Protein AF-A0A915YM07-F1 (afdb_monomer)

Nearest PDB structures (foldseek):
  4rlc-assembly1_A  TM=1.552E-01  e=3.538E+00  Pseudomonas aeruginosa
  3sy9-assembly1_A  TM=1.030E-01  e=4.598E+00  Pseudomonas aeruginosa

Organism: NCBI:txid2864201

Structure (mmCIF, N/CA/C/O backbone):
data_AF-A0A915YM07-F1
#
_entry.id   AF-A0A915YM07-F1
#
loop_
_atom_site.group_PDB
_atom_site.id
_atom_site.type_symbol
_atom_site.label_atom_id
_atom_site.label_alt_id
_atom_site.label_comp_id
_atom_site.label_asym_id
_atom_site.label_entity_id
_atom_site.label_seq_id
_atom_site.pdbx_PDB_ins_code
_atom_site.Cartn_x
_atom_site.Cartn_y
_atom_site.Cartn_z
_atom_site.occupancy
_atom_site.B_iso_or_equiv
_atom_site.auth_seq_id
_atom_site.auth_comp_id
_atom_site.auth_asym_id
_atom_site.auth_atom_id
_atom_site.pdbx_PDB_model_num
ATOM 1 N N . MET A 1 1 ? -4.044 -68.336 -4.557 1.00 36.66 1 MET A N 1
ATOM 2 C CA . MET A 1 1 ? -2.927 -67.623 -5.211 1.00 36.66 1 MET A CA 1
ATOM 3 C C . MET A 1 1 ? -3.386 -66.196 -5.505 1.00 36.66 1 MET A C 1
ATOM 5 O O . MET A 1 1 ? -4.288 -66.058 -6.311 1.00 36.66 1 MET A O 1
ATOM 9 N N . ARG A 1 2 ? -2.786 -65.211 -4.802 1.00 35.31 2 ARG A N 1
ATOM 10 C CA . ARG A 1 2 ? -2.817 -63.729 -4.980 1.00 35.31 2 ARG A CA 1
ATOM 11 C C . ARG A 1 2 ? -4.204 -63.047 -4.878 1.00 35.31 2 ARG A C 1
ATOM 13 O O . ARG A 1 2 ? -5.017 -63.205 -5.771 1.00 35.31 2 ARG A O 1
ATOM 20 N N . ILE A 1 3 ? -4.598 -62.419 -3.753 1.00 37.31 3 ILE A N 1
ATOM 21 C CA . ILE A 1 3 ? -4.137 -61.125 -3.163 1.00 37.31 3 ILE A CA 1
ATOM 22 C C . ILE A 1 3 ? -4.146 -60.036 -4.254 1.00 37.31 3 ILE A C 1
ATOM 24 O O . ILE A 1 3 ? -3.371 -60.155 -5.193 1.00 37.31 3 ILE A O 1
ATOM 28 N N . THR A 1 4 ? -5.042 -59.042 -4.243 1.00 38.81 4 THR A N 1
ATOM 29 C CA . THR A 1 4 ? -4.923 -57.830 -3.404 1.00 38.81 4 THR A CA 1
ATOM 30 C C . THR A 1 4 ? -6.250 -57.122 -3.105 1.00 38.81 4 THR A C 1
ATOM 32 O O . THR A 1 4 ? -7.004 -56.738 -3.997 1.00 38.81 4 THR A O 1
ATOM 35 N N . THR A 1 5 ? -6.426 -56.877 -1.812 1.00 40.78 5 THR A N 1
ATOM 36 C CA . THR A 1 5 ? -7.289 -55.925 -1.108 1.00 40.78 5 THR A CA 1
ATOM 37 C C . THR A 1 5 ? -6.728 -54.489 -1.187 1.00 40.78 5 THR A C 1
ATOM 39 O O . THR A 1 5 ? -5.517 -54.328 -1.286 1.00 40.78 5 THR A O 1
ATOM 42 N N . ASN A 1 6 ? -7.599 -53.485 -0.999 1.00 36.25 6 ASN A N 1
ATOM 43 C CA . ASN A 1 6 ? -7.323 -52.117 -0.508 1.00 36.25 6 ASN A CA 1
ATOM 44 C C . ASN A 1 6 ? -6.403 -51.188 -1.323 1.00 36.25 6 ASN A C 1
ATOM 46 O O . ASN A 1 6 ? -5.191 -51.332 -1.236 1.00 36.25 6 ASN A O 1
ATOM 50 N N . LEU A 1 7 ? -6.961 -50.120 -1.926 1.00 37.66 7 LEU A N 1
ATOM 51 C CA . LEU A 1 7 ? -6.346 -48.774 -1.892 1.00 37.66 7 LEU A CA 1
ATOM 52 C C . LEU A 1 7 ? -7.271 -47.653 -2.433 1.00 37.66 7 LEU A C 1
ATOM 54 O O . LEU A 1 7 ? -7.052 -47.157 -3.529 1.00 37.66 7 LEU A O 1
ATOM 58 N N . ILE A 1 8 ? -8.285 -47.203 -1.681 1.00 37.56 8 ILE A N 1
ATOM 59 C CA . ILE A 1 8 ? -8.838 -45.837 -1.851 1.00 37.56 8 ILE A CA 1
ATOM 60 C C . ILE A 1 8 ? -9.162 -45.269 -0.462 1.00 37.56 8 ILE A C 1
ATOM 62 O O . ILE A 1 8 ? -10.305 -45.192 -0.027 1.00 37.56 8 ILE A O 1
ATOM 66 N N . PHE A 1 9 ? -8.106 -44.919 0.264 1.00 38.19 9 PHE A N 1
ATOM 67 C CA . PHE A 1 9 ? -8.129 -43.989 1.391 1.00 38.19 9 PHE A CA 1
ATOM 68 C C . PHE A 1 9 ? -6.949 -43.029 1.180 1.00 38.19 9 PHE A C 1
ATOM 70 O O . PHE A 1 9 ? -5.932 -43.437 0.625 1.00 38.19 9 PHE A O 1
ATOM 77 N N . LEU A 1 10 ? -7.101 -41.784 1.641 1.00 35.00 10 LEU A N 1
ATOM 78 C CA . LEU A 1 10 ? -6.214 -40.616 1.477 1.00 35.00 10 LEU A CA 1
ATOM 79 C C . LEU A 1 10 ? -6.346 -39.818 0.166 1.00 35.00 10 LEU A C 1
ATOM 81 O O . LEU A 1 10 ? -5.466 -39.800 -0.686 1.00 35.00 10 LEU A O 1
ATOM 85 N N . PHE A 1 11 ? -7.390 -38.991 0.107 1.00 34.84 11 PHE A N 1
ATOM 86 C CA . PHE A 1 11 ? -7.310 -37.678 -0.544 1.00 34.84 11 PHE A CA 1
ATOM 87 C C . PHE A 1 11 ? -7.885 -36.620 0.413 1.00 34.84 11 PHE A C 1
ATOM 89 O O . PHE A 1 11 ? -8.934 -36.044 0.160 1.00 34.84 11 PHE A O 1
ATOM 96 N N . CYS A 1 12 ? -7.267 -36.449 1.590 1.00 37.03 12 CYS A N 1
ATOM 97 C CA . CYS A 1 12 ? -7.769 -35.508 2.609 1.00 37.03 12 CYS A CA 1
ATOM 98 C C . CYS A 1 12 ? -6.687 -34.734 3.384 1.00 37.03 12 CYS A C 1
ATOM 100 O O . CYS A 1 12 ? -6.982 -34.085 4.378 1.00 37.03 12 CYS A O 1
ATOM 102 N N . LEU A 1 13 ? -5.425 -34.760 2.960 1.00 34.78 13 LEU A N 1
ATOM 103 C CA . LEU A 1 13 ? -4.338 -34.096 3.683 1.00 34.78 13 LEU A CA 1
ATOM 104 C C . LEU A 1 13 ? -3.377 -33.488 2.668 1.00 34.78 13 LEU A C 1
ATOM 106 O O . LEU A 1 13 ? -2.567 -34.232 2.134 1.00 34.78 13 LEU A O 1
ATOM 110 N N . LEU A 1 14 ? -3.514 -32.187 2.366 1.00 34.03 14 LEU A N 1
ATOM 111 C CA . LEU A 1 14 ? -2.428 -31.273 1.932 1.00 34.03 14 LEU A CA 1
ATOM 112 C C . LEU A 1 14 ? -2.932 -29.851 1.575 1.00 34.03 14 LEU A C 1
ATOM 114 O O . LEU A 1 14 ? -2.464 -29.225 0.628 1.00 34.03 14 LEU A O 1
ATOM 118 N N . LEU A 1 15 ? -3.864 -29.299 2.362 1.00 37.84 15 LEU A N 1
ATOM 119 C CA . LEU A 1 15 ? -4.181 -27.858 2.353 1.00 37.84 15 LEU A CA 1
ATOM 120 C C . LEU A 1 15 ? -4.011 -27.208 3.736 1.00 37.84 15 LEU A C 1
ATOM 122 O O . LEU A 1 15 ? -4.587 -26.166 4.018 1.00 37.84 15 LEU A O 1
ATOM 126 N N . GLN A 1 16 ? -3.161 -27.769 4.598 1.00 35.84 16 GLN A N 1
ATOM 127 C CA . GLN A 1 16 ? -2.623 -27.022 5.737 1.00 35.84 16 GLN A CA 1
ATOM 128 C C . GLN A 1 16 ? -1.391 -26.243 5.271 1.00 35.84 16 GLN A C 1
ATOM 130 O O . GLN A 1 16 ? -0.255 -26.664 5.473 1.00 35.84 16 GLN A O 1
ATOM 135 N N . LYS A 1 17 ? -1.608 -25.119 4.584 1.00 36.94 17 LYS A N 1
ATOM 136 C CA . LYS A 1 17 ? -0.548 -24.130 4.371 1.00 36.94 17 LYS A CA 1
ATOM 137 C C . LYS A 1 17 ? -0.739 -22.979 5.351 1.00 36.94 17 LYS A C 1
ATOM 139 O O . LYS A 1 17 ? -1.609 -22.145 5.160 1.00 36.94 17 LYS A O 1
ATOM 144 N N . PHE A 1 18 ? 0.100 -23.004 6.387 1.00 38.75 18 PHE A N 1
ATOM 145 C CA . PHE A 1 18 ? 0.648 -21.857 7.113 1.00 38.75 18 PHE A CA 1
ATOM 146 C C . PHE A 1 18 ? -0.320 -20.691 7.381 1.00 38.75 18 PHE A C 1
ATOM 148 O O . PHE A 1 18 ? -0.157 -19.600 6.843 1.00 38.75 18 PHE A O 1
ATOM 155 N N . CYS A 1 19 ? -1.275 -20.890 8.293 1.00 39.22 19 CYS A N 1
ATOM 156 C CA . CYS A 1 19 ? -1.747 -19.769 9.106 1.00 39.22 19 CYS A CA 1
ATOM 157 C C . CYS A 1 19 ? -0.637 -19.467 10.120 1.00 39.22 19 CYS A C 1
ATOM 159 O O . CYS A 1 19 ? -0.568 -20.114 11.164 1.00 39.22 19 CYS A O 1
ATOM 161 N N . SER A 1 20 ? 0.255 -18.523 9.811 1.00 44.72 20 SER A N 1
ATOM 162 C CA . SER A 1 20 ? 1.034 -17.869 10.866 1.00 44.72 20 SER A CA 1
ATOM 163 C C . SER A 1 20 ? 0.032 -17.195 11.798 1.00 44.72 20 SER A C 1
ATOM 165 O O . SER A 1 20 ? -0.639 -16.240 11.413 1.00 44.72 20 SER A O 1
ATOM 167 N N . ALA A 1 21 ? -0.149 -17.767 12.986 1.00 44.03 21 ALA A N 1
ATOM 168 C CA . ALA A 1 21 ? -1.079 -17.256 13.978 1.00 44.03 21 ALA A CA 1
ATOM 169 C C . ALA A 1 21 ? -0.635 -15.853 14.417 1.00 44.03 21 ALA A C 1
ATOM 171 O O . ALA A 1 21 ? 0.511 -15.652 14.817 1.00 44.03 21 ALA A O 1
ATOM 172 N N . GLN A 1 22 ? -1.540 -14.879 14.335 1.00 54.62 22 GLN A N 1
ATOM 173 C CA . GLN A 1 22 ? -1.314 -13.546 14.880 1.00 54.62 22 GLN A CA 1
ATOM 174 C C . GLN A 1 22 ? -1.186 -13.618 16.410 1.00 54.62 22 GLN A C 1
ATOM 176 O O . GLN A 1 22 ? -2.017 -14.231 17.075 1.00 54.62 22 GLN A O 1
ATOM 181 N N . GLN A 1 23 ? -0.139 -12.992 16.955 1.00 59.75 23 GLN A N 1
ATOM 182 C CA . GLN A 1 23 ? 0.248 -13.088 18.369 1.00 59.75 23 GLN A CA 1
ATOM 183 C C . GLN A 1 23 ? -0.696 -12.331 19.327 1.00 59.75 23 GLN A C 1
ATOM 185 O O . GLN A 1 23 ? -0.832 -12.720 20.483 1.00 59.75 23 GLN A O 1
ATOM 190 N N . ASP A 1 24 ? -1.367 -11.276 18.854 1.00 75.56 24 ASP A N 1
ATOM 191 C CA . ASP A 1 24 ? -2.387 -10.526 19.598 1.00 75.56 24 ASP A CA 1
ATOM 192 C C . ASP A 1 24 ? -3.447 -10.004 18.619 1.00 75.56 24 ASP A C 1
ATOM 194 O O . ASP A 1 24 ? -3.138 -9.239 17.703 1.00 75.56 24 ASP A O 1
ATOM 198 N N . VAL A 1 25 ? -4.702 -10.420 18.796 1.00 86.31 25 VAL A N 1
ATOM 199 C CA . VAL A 1 25 ? -5.822 -9.980 17.949 1.00 86.31 25 VAL A CA 1
ATOM 200 C C . VAL A 1 25 ? -6.181 -8.508 18.168 1.00 86.31 25 VAL A C 1
ATOM 202 O O . VAL A 1 25 ? -6.882 -7.944 17.344 1.00 86.31 25 VAL A O 1
ATOM 205 N N . HIS A 1 26 ? -5.696 -7.855 19.222 1.00 92.81 26 HIS A N 1
ATOM 206 C CA . HIS A 1 26 ? -6.030 -6.464 19.558 1.00 92.81 26 HIS A CA 1
ATOM 207 C C . HIS A 1 26 ? -4.985 -5.446 19.103 1.00 92.81 26 HIS A C 1
ATOM 209 O O . HIS A 1 26 ? -5.122 -4.246 19.361 1.00 92.81 26 HIS A O 1
ATOM 215 N N . GLN A 1 27 ? -3.924 -5.908 18.443 1.00 94.50 27 GLN A N 1
ATOM 216 C CA . GLN A 1 27 ? -2.827 -5.075 17.973 1.00 94.50 27 GLN A CA 1
ATOM 217 C C . GLN A 1 27 ? -2.549 -5.339 16.500 1.00 94.50 27 GLN A C 1
ATOM 219 O O . GLN A 1 27 ? -2.572 -6.479 16.042 1.00 94.50 27 GLN A O 1
ATOM 224 N N . ALA A 1 28 ? -2.256 -4.279 15.754 1.00 95.75 28 ALA A N 1
ATOM 225 C CA . ALA A 1 28 ? -1.870 -4.390 14.357 1.00 95.75 28 ALA A CA 1
ATOM 226 C C . ALA A 1 28 ? -0.945 -3.254 13.926 1.00 95.75 28 ALA A C 1
ATOM 228 O O . ALA A 1 28 ? -0.816 -2.220 14.587 1.00 95.75 28 ALA A O 1
ATOM 229 N N . VAL A 1 29 ? -0.322 -3.456 12.768 1.00 97.81 29 VAL A N 1
ATOM 230 C CA . VAL A 1 29 ? 0.374 -2.406 12.036 1.00 97.81 29 VAL A CA 1
ATOM 231 C C . VAL A 1 29 ? -0.298 -2.243 10.681 1.00 97.81 29 VAL A C 1
ATOM 233 O O . VAL A 1 29 ? -0.356 -3.188 9.897 1.00 97.81 29 VAL A O 1
ATOM 236 N N . ILE A 1 30 ? -0.813 -1.041 10.432 1.00 98.44 30 ILE A N 1
ATOM 237 C CA . ILE A 1 30 ? -1.456 -0.655 9.176 1.00 98.44 30 ILE A CA 1
ATOM 238 C C . ILE A 1 30 ? -0.398 -0.029 8.274 1.00 98.44 30 ILE A C 1
ATOM 240 O O . ILE A 1 30 ? 0.158 1.021 8.604 1.00 98.44 30 ILE A O 1
ATOM 244 N N . TRP A 1 31 ? -0.142 -0.638 7.123 1.00 98.75 31 TRP A N 1
ATOM 245 C CA . TRP A 1 31 ? 0.625 -0.035 6.043 1.00 98.75 31 TRP A CA 1
ATOM 246 C C . TRP A 1 31 ? -0.125 1.155 5.440 1.00 98.75 31 TRP A C 1
ATOM 248 O O . TRP A 1 31 ? -1.312 1.085 5.123 1.00 98.75 31 TRP A O 1
ATOM 258 N N . ARG A 1 32 ? 0.591 2.261 5.256 1.00 98.56 32 ARG A N 1
ATOM 259 C CA . ARG A 1 32 ? 0.065 3.510 4.692 1.00 98.56 32 ARG A CA 1
ATOM 260 C C . ARG A 1 32 ? 0.790 3.929 3.426 1.00 98.56 32 ARG A C 1
ATOM 262 O O . ARG A 1 32 ? 0.705 5.091 3.029 1.00 98.56 32 ARG A O 1
ATOM 269 N N . GLY A 1 33 ? 1.503 2.997 2.806 1.00 98.56 33 GLY A N 1
ATOM 270 C CA . GLY A 1 33 ? 2.193 3.243 1.559 1.00 98.56 33 GLY A CA 1
ATOM 271 C C . GLY A 1 33 ? 3.687 3.498 1.706 1.00 98.56 33 GLY A C 1
ATOM 272 O O . GLY A 1 33 ? 4.306 3.225 2.738 1.00 98.56 33 GLY A O 1
ATOM 273 N N . PHE A 1 34 ? 4.274 4.003 0.628 1.00 98.69 34 PHE A N 1
ATOM 274 C CA . PHE A 1 34 ? 5.715 4.113 0.471 1.00 98.69 34 PHE A CA 1
ATOM 275 C C . PHE A 1 34 ? 6.134 5.266 -0.444 1.00 98.69 34 PHE A C 1
ATOM 277 O O . PHE A 1 34 ? 5.342 5.813 -1.216 1.00 98.69 34 PHE A O 1
ATOM 284 N N . GLU A 1 35 ? 7.417 5.591 -0.349 1.00 98.44 35 GLU A N 1
ATOM 285 C CA . GLU A 1 35 ? 8.189 6.361 -1.319 1.00 98.44 35 GLU A CA 1
ATOM 286 C C . GLU A 1 35 ? 9.307 5.443 -1.816 1.00 98.44 35 GLU A C 1
ATOM 288 O O . GLU A 1 35 ? 9.956 4.771 -1.012 1.00 98.44 35 GLU A O 1
ATOM 293 N N . HIS A 1 36 ? 9.535 5.397 -3.121 1.00 97.31 36 HIS A N 1
ATOM 294 C CA . HIS A 1 36 ? 10.612 4.634 -3.739 1.00 97.31 36 HIS A CA 1
ATOM 295 C C . HIS A 1 36 ? 11.311 5.521 -4.759 1.00 97.31 36 HIS A C 1
ATOM 297 O O . HIS A 1 36 ? 10.638 6.120 -5.595 1.00 97.31 36 HIS A O 1
ATOM 303 N N . SER A 1 37 ? 12.642 5.542 -4.735 1.00 94.69 37 SER A N 1
ATOM 304 C CA . SER A 1 37 ? 13.472 6.249 -5.705 1.00 94.69 37 SER A CA 1
ATOM 305 C C . SER A 1 37 ? 14.719 5.440 -6.053 1.00 94.69 37 SER A C 1
ATOM 307 O O . SER A 1 37 ? 15.494 5.057 -5.179 1.00 94.69 37 SER A O 1
ATOM 309 N N . TRP A 1 38 ? 14.914 5.197 -7.339 1.00 90.94 38 TRP A N 1
ATOM 310 C CA . TRP A 1 38 ? 16.129 4.661 -7.935 1.00 90.94 38 TRP A CA 1
ATOM 311 C C . TRP A 1 38 ? 17.054 5.787 -8.398 1.00 90.94 38 TRP A C 1
ATOM 313 O O . TRP A 1 38 ? 16.587 6.869 -8.758 1.00 90.94 38 TRP A O 1
ATOM 323 N N . THR A 1 39 ? 18.368 5.539 -8.460 1.00 86.88 39 THR A N 1
ATOM 324 C CA . THR A 1 39 ? 19.305 6.547 -9.009 1.00 86.88 39 THR A CA 1
ATOM 325 C C . THR A 1 39 ? 19.312 6.581 -10.537 1.00 86.88 39 THR A C 1
ATOM 327 O O . THR A 1 39 ? 19.881 7.491 -11.150 1.00 86.88 39 THR A O 1
ATOM 330 N N . TYR A 1 40 ? 18.669 5.601 -11.175 1.00 78.62 40 TYR A N 1
ATOM 331 C CA . TYR A 1 40 ? 18.518 5.508 -12.619 1.00 78.62 40 TYR A CA 1
ATOM 332 C C . TYR A 1 40 ? 17.153 4.907 -13.016 1.00 78.62 40 TYR A C 1
ATOM 334 O O . TYR A 1 40 ? 16.399 4.420 -12.185 1.00 78.62 40 TYR A O 1
ATOM 342 N N . ASN A 1 41 ? 16.769 4.987 -14.293 1.00 74.50 41 ASN A N 1
ATOM 343 C CA . ASN A 1 41 ? 15.476 4.491 -14.762 1.00 74.50 41 ASN A CA 1
ATOM 344 C C . ASN A 1 41 ? 15.515 2.985 -15.078 1.00 74.50 41 ASN A C 1
ATOM 346 O O . ASN A 1 41 ? 16.340 2.513 -15.863 1.00 74.50 41 ASN A O 1
ATOM 350 N N . HIS A 1 42 ? 14.575 2.216 -14.530 1.00 79.44 42 HIS A N 1
ATOM 351 C CA . HIS A 1 42 ? 14.648 0.757 -14.565 1.00 79.44 42 HIS A CA 1
ATOM 352 C C . HIS A 1 42 ? 13.373 0.051 -15.024 1.00 79.44 42 HIS A C 1
ATOM 354 O O . HIS A 1 42 ? 12.266 0.593 -15.041 1.00 79.44 42 HIS A O 1
ATOM 360 N N . ARG A 1 43 ? 13.599 -1.179 -15.494 1.00 85.88 43 ARG A N 1
ATOM 361 C CA . ARG A 1 43 ? 12.588 -2.232 -15.603 1.00 85.88 43 ARG A CA 1
ATOM 362 C C . ARG A 1 43 ? 12.422 -2.845 -14.222 1.00 85.88 43 ARG A C 1
ATOM 364 O O . ARG A 1 43 ? 13.412 -2.984 -13.502 1.00 85.88 43 ARG A O 1
ATOM 371 N N . ILE A 1 44 ? 11.202 -3.235 -13.889 1.00 87.56 44 ILE A N 1
ATOM 372 C CA . ILE A 1 44 ? 10.877 -3.753 -12.565 1.00 87.56 44 ILE A CA 1
ATOM 373 C C . ILE A 1 44 ? 11.214 -5.241 -12.533 1.00 87.56 44 ILE A C 1
ATOM 375 O O . ILE A 1 44 ? 10.468 -6.064 -13.072 1.00 87.56 44 ILE A O 1
ATOM 379 N N . ASN A 1 45 ? 12.353 -5.575 -11.922 1.00 91.31 45 ASN A N 1
ATOM 380 C CA . ASN A 1 45 ? 12.689 -6.958 -11.585 1.00 91.31 45 ASN A CA 1
ATOM 381 C C . ASN A 1 45 ? 12.034 -7.345 -10.257 1.00 91.31 45 ASN A C 1
ATOM 383 O O . ASN A 1 45 ? 11.465 -8.425 -10.134 1.00 91.31 45 ASN A O 1
ATOM 387 N N . ARG A 1 46 ? 12.056 -6.428 -9.285 1.00 95.25 46 ARG A N 1
ATOM 388 C CA . ARG A 1 46 ? 11.277 -6.522 -8.056 1.00 95.25 46 ARG A CA 1
ATOM 389 C C . ARG A 1 46 ? 10.906 -5.141 -7.532 1.00 95.25 46 ARG A C 1
ATOM 391 O O . ARG A 1 46 ? 11.739 -4.239 -7.549 1.00 95.25 46 ARG A O 1
ATOM 398 N N . LEU A 1 47 ? 9.673 -4.986 -7.072 1.00 97.06 47 LEU A N 1
ATOM 399 C CA . LEU A 1 47 ? 9.183 -3.777 -6.419 1.00 97.06 47 LEU A CA 1
ATOM 400 C C . LEU A 1 47 ? 8.147 -4.164 -5.370 1.00 97.06 47 LEU A C 1
ATOM 402 O O . LEU A 1 47 ? 7.163 -4.828 -5.693 1.00 97.06 47 LEU A O 1
ATOM 406 N N . GLY A 1 48 ? 8.331 -3.694 -4.145 1.00 97.94 48 GLY A N 1
ATOM 407 C CA . GLY A 1 48 ? 7.370 -3.929 -3.082 1.00 97.94 48 GLY A CA 1
ATOM 408 C C . GLY A 1 48 ? 7.619 -3.072 -1.856 1.00 97.94 48 GLY A C 1
ATOM 409 O O . GLY A 1 48 ? 8.735 -2.623 -1.604 1.00 97.94 48 GLY A O 1
ATOM 410 N N . ASN A 1 49 ? 6.565 -2.867 -1.081 1.00 98.69 49 ASN A N 1
ATOM 411 C CA . ASN A 1 49 ? 6.640 -2.335 0.269 1.00 98.69 49 ASN A CA 1
ATOM 412 C C . ASN A 1 49 ? 5.470 -2.912 1.0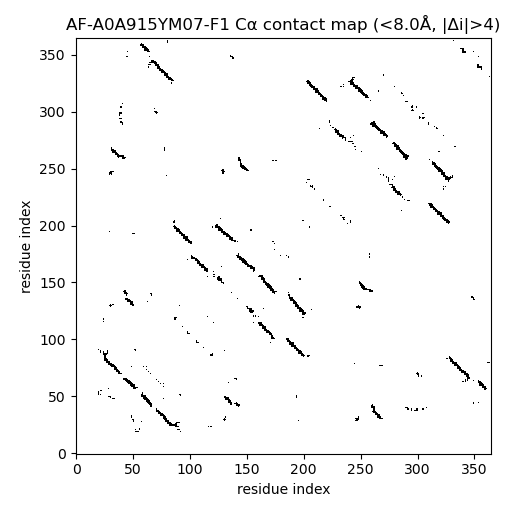62 1.00 98.69 49 ASN A C 1
ATOM 414 O O . ASN A 1 49 ? 4.334 -2.870 0.581 1.00 98.69 49 ASN A O 1
ATOM 418 N N . TYR A 1 50 ? 5.748 -3.502 2.220 1.00 98.56 50 TYR A N 1
ATOM 419 C CA . TYR A 1 50 ? 4.745 -4.252 2.965 1.00 98.56 50 TYR A CA 1
ATOM 420 C C . TYR A 1 50 ? 5.080 -4.411 4.441 1.00 98.56 50 TYR A C 1
ATOM 422 O O . TYR A 1 50 ? 6.209 -4.188 4.881 1.00 98.56 50 TYR A O 1
ATOM 430 N N . ILE A 1 51 ? 4.051 -4.783 5.195 1.00 97.88 51 ILE A N 1
ATOM 431 C CA . ILE A 1 51 ? 4.152 -5.234 6.574 1.00 97.88 51 ILE A CA 1
ATOM 432 C C . ILE A 1 51 ? 3.921 -6.744 6.584 1.00 97.88 51 ILE A C 1
ATOM 434 O O . ILE A 1 51 ? 2.901 -7.229 6.090 1.00 97.88 51 ILE A O 1
ATOM 438 N N . GLU A 1 52 ? 4.867 -7.482 7.149 1.00 94.00 52 GLU A N 1
ATOM 439 C CA . GLU A 1 52 ? 4.818 -8.939 7.270 1.00 94.00 52 GLU A CA 1
ATOM 440 C C . GLU A 1 52 ? 4.872 -9.334 8.745 1.00 94.00 52 GLU A C 1
ATOM 442 O O . GLU A 1 52 ? 5.549 -8.692 9.550 1.00 94.00 52 GLU A O 1
ATOM 447 N N . LEU A 1 53 ? 4.144 -10.391 9.103 1.00 87.88 53 LEU A N 1
ATOM 448 C CA . LEU A 1 53 ? 4.295 -11.062 10.387 1.00 87.88 53 LEU A CA 1
ATOM 449 C C . LEU A 1 53 ? 5.114 -12.332 10.151 1.00 87.88 53 LEU A C 1
ATOM 451 O O . LEU A 1 53 ? 4.610 -13.292 9.569 1.00 87.88 53 LEU A O 1
ATOM 455 N N . ASN A 1 54 ? 6.364 -12.329 10.602 1.00 81.81 54 ASN A N 1
ATOM 456 C CA . ASN A 1 54 ? 7.294 -13.441 10.447 1.00 81.81 54 ASN A CA 1
ATOM 457 C C . ASN A 1 54 ? 7.811 -13.884 11.820 1.00 81.81 54 ASN A C 1
ATOM 459 O O . ASN A 1 54 ? 8.331 -13.058 12.563 1.00 81.81 54 ASN A O 1
ATOM 463 N N . ASP A 1 55 ? 7.653 -15.160 12.179 1.00 79.12 55 ASP A N 1
ATOM 464 C CA . ASP A 1 55 ? 8.124 -15.726 13.455 1.00 79.12 55 ASP A CA 1
ATOM 465 C C . ASP A 1 55 ? 7.798 -14.859 14.692 1.00 79.12 55 ASP A C 1
ATOM 467 O O . ASP A 1 55 ? 8.667 -14.564 15.515 1.00 79.12 55 ASP A O 1
ATOM 471 N N . ASN A 1 56 ? 6.539 -14.412 14.814 1.00 77.62 56 ASN A N 1
ATOM 472 C CA . ASN A 1 56 ? 6.060 -13.515 15.883 1.00 77.62 56 ASN A CA 1
ATOM 473 C C . ASN A 1 56 ? 6.711 -12.116 15.907 1.00 77.62 56 ASN A C 1
ATOM 475 O O . ASN A 1 56 ? 6.605 -11.379 16.885 1.00 77.62 56 ASN A O 1
ATOM 479 N N . LYS A 1 57 ? 7.382 -11.715 14.829 1.00 89.00 57 LYS A N 1
ATOM 480 C CA . LYS A 1 57 ? 7.917 -10.367 14.643 1.00 89.00 57 LYS A CA 1
ATOM 481 C C . LYS A 1 57 ? 7.141 -9.674 13.545 1.00 89.00 57 LYS A C 1
ATOM 483 O O . LYS A 1 57 ? 6.937 -10.225 12.467 1.00 89.00 57 LYS A O 1
ATOM 488 N N . ILE A 1 58 ? 6.735 -8.441 13.814 1.00 92.88 58 ILE A N 1
ATOM 489 C CA . ILE A 1 58 ? 6.224 -7.572 12.763 1.00 92.88 58 ILE A CA 1
ATOM 490 C C . ILE A 1 58 ? 7.420 -6.914 12.095 1.00 92.88 58 ILE A C 1
ATOM 492 O O . ILE A 1 58 ? 8.237 -6.276 12.758 1.00 92.88 58 ILE A O 1
ATOM 496 N N . GLU A 1 59 ? 7.520 -7.060 10.786 1.00 95.81 59 GLU A N 1
ATOM 497 C CA . GLU A 1 59 ? 8.574 -6.463 9.981 1.00 95.81 59 GLU A CA 1
ATOM 498 C C . GLU A 1 59 ? 7.973 -5.483 8.982 1.00 95.81 59 GLU A C 1
ATOM 500 O O . GLU A 1 59 ? 6.920 -5.725 8.393 1.00 95.81 59 GLU A O 1
ATOM 505 N N . SER A 1 60 ? 8.660 -4.362 8.786 1.00 97.56 60 SER A N 1
ATOM 506 C CA . SER A 1 60 ? 8.457 -3.518 7.621 1.00 97.56 60 SER A CA 1
ATOM 507 C C . SER A 1 60 ? 9.504 -3.878 6.582 1.00 97.56 60 SER A C 1
ATOM 509 O O . SER A 1 60 ? 10.709 -3.818 6.849 1.00 97.56 60 SER A O 1
ATOM 511 N N . CYS A 1 61 ? 9.033 -4.269 5.407 1.00 98.06 61 CYS A N 1
ATOM 512 C CA . CYS A 1 61 ? 9.860 -4.769 4.328 1.00 98.06 61 CYS A CA 1
ATOM 513 C C . CYS A 1 61 ? 9.753 -3.841 3.123 1.00 98.06 61 CYS A C 1
ATOM 515 O O . CYS A 1 61 ? 8.668 -3.385 2.752 1.00 98.06 61 CYS A O 1
ATOM 517 N N . HIS A 1 62 ? 10.885 -3.589 2.479 1.00 98.44 62 HIS A N 1
ATOM 518 C CA . HIS A 1 62 ? 10.944 -2.909 1.193 1.00 98.44 62 HIS A CA 1
ATOM 519 C C . HIS A 1 62 ? 11.712 -3.769 0.208 1.00 98.44 62 HIS A C 1
ATOM 521 O O . HIS A 1 62 ? 12.821 -4.205 0.507 1.00 98.44 62 HIS A O 1
ATOM 527 N N . ALA A 1 63 ? 11.129 -3.994 -0.963 1.00 97.69 63 ALA A N 1
ATOM 528 C CA . ALA A 1 63 ? 11.722 -4.791 -2.017 1.00 97.69 63 ALA A CA 1
ATOM 529 C C . ALA A 1 63 ? 12.035 -3.918 -3.234 1.00 97.69 63 ALA A C 1
ATOM 531 O O . ALA A 1 63 ? 11.202 -3.140 -3.709 1.00 97.69 63 ALA A O 1
ATOM 532 N N . SER A 1 64 ? 13.253 -4.055 -3.741 1.00 95.69 64 SER A N 1
ATOM 533 C CA . SER A 1 64 ? 13.755 -3.301 -4.874 1.00 95.69 64 SER A CA 1
ATOM 534 C C . SER A 1 64 ? 14.833 -4.082 -5.612 1.00 95.69 64 SER A C 1
ATOM 536 O O . SER A 1 64 ? 15.906 -4.355 -5.078 1.00 95.69 64 SER A O 1
ATOM 538 N N . ALA A 1 65 ? 14.558 -4.408 -6.869 1.00 92.94 65 ALA A N 1
ATOM 539 C CA . ALA A 1 65 ? 15.561 -4.882 -7.804 1.00 92.94 65 ALA A CA 1
ATOM 540 C C . ALA A 1 65 ? 15.266 -4.322 -9.189 1.00 92.94 65 ALA A C 1
ATOM 542 O O . ALA A 1 65 ? 14.138 -4.397 -9.695 1.00 92.94 65 ALA A O 1
ATOM 543 N N . SER A 1 66 ? 16.307 -3.817 -9.836 1.00 88.06 66 SER A N 1
ATOM 544 C CA . SER A 1 66 ? 16.248 -3.459 -11.243 1.00 88.06 66 SER A CA 1
ATOM 545 C C . SER A 1 66 ? 16.657 -4.643 -12.129 1.00 88.06 66 SER A C 1
ATOM 547 O O . SER A 1 66 ? 17.026 -5.713 -11.646 1.00 88.06 66 SER A O 1
ATOM 549 N N . GLY A 1 67 ? 16.516 -4.495 -13.449 1.00 81.00 67 GLY A N 1
ATOM 550 C CA . GLY A 1 67 ? 16.890 -5.532 -14.418 1.00 81.00 67 GLY A CA 1
ATOM 551 C C . GLY A 1 67 ? 18.408 -5.756 -14.528 1.00 81.00 67 GLY A C 1
ATOM 552 O O . GLY A 1 67 ? 19.071 -6.228 -13.612 1.00 81.00 67 GLY A O 1
ATOM 553 N N . LEU A 1 68 ? 18.977 -5.450 -15.697 1.00 77.00 68 LEU A N 1
ATOM 554 C CA . LEU A 1 68 ? 20.385 -5.753 -16.002 1.00 77.00 68 LEU A CA 1
ATOM 555 C C . LEU A 1 68 ? 21.404 -4.862 -15.271 1.00 77.00 68 LEU A C 1
ATOM 557 O O . LEU A 1 68 ? 22.535 -5.288 -15.030 1.00 77.00 68 LEU A O 1
ATOM 561 N N . GLY A 1 69 ? 21.041 -3.613 -14.983 1.00 77.81 69 GLY A N 1
ATOM 562 C CA . GLY A 1 69 ? 21.946 -2.628 -14.389 1.00 77.81 69 GLY A CA 1
ATOM 563 C C . GLY A 1 69 ? 22.017 -2.754 -12.873 1.00 77.81 69 GLY A C 1
ATOM 564 O O . GLY A 1 69 ? 21.018 -3.076 -12.245 1.00 77.81 69 GLY A O 1
ATOM 565 N N . ALA A 1 70 ? 23.186 -2.476 -12.298 1.00 85.50 70 ALA A N 1
ATOM 566 C CA . ALA A 1 70 ? 23.281 -2.200 -10.869 1.00 85.50 70 ALA A CA 1
ATOM 567 C C . ALA A 1 70 ? 22.606 -0.861 -10.556 1.00 85.50 70 ALA A C 1
ATOM 569 O O . ALA A 1 70 ? 22.652 0.040 -11.401 1.00 85.50 70 ALA A O 1
ATOM 570 N N . ASP A 1 71 ? 22.041 -0.721 -9.361 1.00 87.19 71 ASP A N 1
ATOM 571 C CA . ASP A 1 71 ? 21.467 0.542 -8.912 1.00 87.19 71 ASP A CA 1
ATOM 572 C C . ASP A 1 71 ? 21.361 0.658 -7.391 1.00 87.19 71 ASP A C 1
ATOM 574 O O . ASP A 1 71 ? 21.311 -0.342 -6.675 1.00 87.19 71 ASP A O 1
ATOM 578 N N . SER A 1 72 ? 21.281 1.896 -6.914 1.00 91.12 72 SER A N 1
ATOM 579 C CA . SER A 1 72 ? 20.923 2.208 -5.536 1.00 91.12 72 SER A CA 1
ATOM 580 C C . SER A 1 72 ? 19.458 2.619 -5.462 1.00 91.12 72 SER A C 1
ATOM 582 O O . SER A 1 72 ? 18.969 3.384 -6.286 1.00 91.12 72 SER A O 1
ATOM 584 N N . THR A 1 73 ? 18.757 2.132 -4.445 1.00 93.94 73 THR A N 1
ATOM 585 C CA . THR A 1 73 ? 17.384 2.542 -4.132 1.00 93.94 73 THR A CA 1
ATOM 586 C C . THR A 1 73 ? 17.365 3.283 -2.810 1.00 93.94 73 THR A C 1
ATOM 588 O O . THR A 1 73 ? 17.992 2.831 -1.857 1.00 93.94 73 THR A O 1
ATOM 591 N N . PHE A 1 74 ? 16.584 4.349 -2.724 1.00 96.56 74 PHE A N 1
ATOM 592 C CA . PHE A 1 74 ? 16.191 5.014 -1.490 1.00 96.56 74 PHE A CA 1
ATOM 593 C C . PHE A 1 74 ? 14.690 4.869 -1.310 1.00 96.56 74 PHE A C 1
ATOM 595 O O . PHE A 1 74 ? 13.932 4.905 -2.282 1.00 96.56 74 PHE A O 1
ATOM 602 N N . TYR A 1 75 ? 14.250 4.687 -0.073 1.00 98.25 75 TYR A N 1
ATOM 603 C CA . TYR A 1 75 ? 12.835 4.496 0.187 1.00 98.25 75 TYR A CA 1
ATOM 604 C C . TYR A 1 75 ? 12.414 5.018 1.558 1.00 98.25 75 TYR A C 1
ATOM 606 O O . TYR A 1 75 ? 13.224 5.126 2.483 1.00 98.25 75 TYR A O 1
ATOM 614 N N . SER A 1 76 ? 11.116 5.286 1.677 1.00 98.62 76 SER A N 1
ATOM 615 C CA . SER A 1 76 ? 10.419 5.511 2.942 1.00 98.62 76 SER A CA 1
ATOM 616 C C . SER A 1 76 ? 9.242 4.538 3.022 1.00 98.62 76 SER A C 1
ATOM 618 O O . SER A 1 76 ? 8.476 4.439 2.067 1.00 98.62 76 SER A O 1
ATOM 620 N N . SER A 1 77 ? 9.055 3.850 4.148 1.00 98.50 77 SER A N 1
ATOM 621 C CA . SER A 1 77 ? 7.844 3.059 4.411 1.00 98.50 77 SER A CA 1
ATOM 622 C C . SER A 1 77 ? 7.028 3.724 5.508 1.00 98.50 77 SER A C 1
ATOM 624 O O . SER A 1 77 ? 7.577 4.092 6.550 1.00 98.50 77 SER A O 1
ATOM 626 N N . HIS A 1 78 ? 5.727 3.890 5.273 1.00 98.69 78 HIS A N 1
ATOM 627 C CA . HIS A 1 78 ? 4.808 4.581 6.174 1.00 98.69 78 HIS A CA 1
ATOM 628 C C . HIS A 1 78 ? 3.842 3.586 6.803 1.00 98.69 78 HIS A C 1
ATOM 630 O O . HIS A 1 78 ? 3.201 2.806 6.102 1.00 98.69 78 HIS A O 1
ATOM 636 N N . TYR A 1 79 ? 3.689 3.635 8.124 1.00 98.62 79 TYR A N 1
ATOM 637 C CA . TYR A 1 79 ? 2.839 2.688 8.845 1.00 98.62 79 TYR A CA 1
ATOM 638 C C . TYR A 1 79 ? 2.250 3.287 10.126 1.00 98.62 79 TYR A C 1
ATOM 640 O O . TYR A 1 79 ? 2.652 4.355 10.592 1.00 98.62 79 TYR A O 1
ATOM 648 N N . THR A 1 80 ? 1.233 2.632 10.674 1.00 98.62 80 THR A N 1
ATOM 649 C CA . THR A 1 80 ? 0.571 3.019 11.924 1.00 98.62 80 THR A CA 1
ATOM 650 C C . THR A 1 80 ? 0.492 1.828 12.852 1.00 98.62 80 THR A C 1
ATOM 652 O O . THR A 1 80 ? -0.090 0.817 12.476 1.00 98.62 80 THR A O 1
ATOM 655 N N . PHE A 1 81 ? 1.028 1.965 14.060 1.00 98.38 81 PHE A N 1
ATOM 656 C CA . PHE A 1 81 ? 0.717 1.048 15.148 1.00 98.38 81 PHE A CA 1
ATOM 657 C C . PHE A 1 81 ? -0.664 1.366 15.687 1.00 98.38 81 PHE A C 1
ATOM 659 O O . PHE A 1 81 ? -0.980 2.532 15.939 1.00 98.38 81 PHE A O 1
ATOM 666 N N . ILE A 1 82 ? -1.454 0.325 15.899 1.00 97.75 82 ILE A N 1
ATOM 667 C CA . ILE A 1 82 ? -2.751 0.431 16.539 1.00 97.75 82 ILE A CA 1
ATOM 668 C C . ILE A 1 82 ? -2.908 -0.648 17.602 1.00 97.75 82 ILE A C 1
ATOM 670 O O . ILE A 1 82 ? -2.526 -1.799 17.395 1.00 97.75 82 ILE A O 1
ATOM 674 N N . LYS A 1 83 ? -3.488 -0.256 18.735 1.00 97.19 83 LYS A N 1
ATOM 675 C CA . LYS A 1 83 ? -3.942 -1.153 19.794 1.00 97.19 83 LYS A CA 1
ATOM 676 C C . LYS A 1 83 ? -5.361 -0.771 20.189 1.00 97.19 83 LYS A C 1
ATOM 678 O O . LYS A 1 83 ? -5.574 0.360 20.614 1.00 97.19 83 LYS A O 1
ATOM 683 N N . SER A 1 84 ? -6.315 -1.687 20.066 1.00 96.56 84 SER A N 1
ATOM 684 C CA . SER A 1 84 ? -7.713 -1.473 20.464 1.00 96.56 84 SER A CA 1
ATOM 685 C C . SER A 1 84 ? -8.253 -2.727 21.147 1.00 96.56 84 SER A C 1
ATOM 687 O O . SER A 1 84 ? -8.245 -3.792 20.533 1.00 96.56 84 SER A O 1
ATOM 689 N N . PRO A 1 85 ? -8.735 -2.636 22.397 1.00 94.62 85 PRO A N 1
ATOM 690 C CA . PRO A 1 85 ? -9.280 -3.794 23.099 1.00 94.62 85 PRO A CA 1
ATOM 691 C C . PRO A 1 85 ? -10.624 -4.271 22.525 1.00 94.62 85 PRO A C 1
ATOM 693 O O . PRO A 1 85 ? -10.993 -5.424 22.725 1.00 94.62 85 PRO A O 1
ATOM 696 N N . THR A 1 86 ? -11.358 -3.420 21.803 1.00 95.31 86 THR A N 1
ATOM 697 C CA . THR A 1 86 ? -12.683 -3.754 21.247 1.00 95.31 86 THR A CA 1
ATOM 698 C C . THR A 1 86 ? -12.670 -4.112 19.762 1.00 95.31 86 THR A C 1
ATOM 700 O O . THR A 1 86 ? -13.656 -4.657 19.261 1.00 95.31 86 THR A O 1
ATOM 703 N N . THR A 1 87 ? -11.562 -3.854 19.062 1.00 96.69 87 THR A N 1
ATOM 704 C CA . THR A 1 87 ? -11.377 -4.225 17.653 1.00 96.69 87 THR A CA 1
ATOM 705 C C . THR A 1 87 ? -10.439 -5.420 17.536 1.00 96.69 87 THR A C 1
ATOM 707 O O . THR A 1 87 ? -9.358 -5.432 18.122 1.00 96.69 87 THR A O 1
ATOM 710 N N . GLY A 1 88 ? -10.851 -6.422 16.762 1.00 96.75 88 GLY A N 1
ATOM 711 C CA . GLY A 1 88 ? -10.007 -7.546 16.382 1.00 96.75 88 GLY A CA 1
ATOM 712 C C . GLY A 1 88 ? -9.307 -7.290 15.047 1.00 96.75 88 GLY A C 1
ATOM 713 O O . GLY A 1 88 ? -9.898 -6.719 14.132 1.00 96.75 88 GLY A O 1
ATOM 714 N N . PHE A 1 89 ? -8.067 -7.739 14.916 1.00 96.00 89 PHE A N 1
ATOM 715 C CA . PHE A 1 89 ? -7.250 -7.614 13.718 1.00 96.00 89 PHE A CA 1
ATOM 716 C C . PHE A 1 89 ? -6.759 -8.984 13.250 1.00 96.00 89 PHE A C 1
ATOM 718 O O . PHE A 1 89 ? -6.421 -9.833 14.073 1.00 96.00 89 PHE A O 1
ATOM 725 N N . TYR A 1 90 ? -6.679 -9.165 11.933 1.00 95.31 90 TYR A N 1
ATOM 726 C CA . TYR A 1 90 ? -6.089 -10.341 11.295 1.00 95.31 90 TYR A CA 1
ATOM 727 C C . TYR A 1 90 ? -5.213 -9.934 10.106 1.00 95.31 90 TYR A C 1
ATOM 729 O O . TYR A 1 90 ? -5.719 -9.400 9.117 1.00 95.31 90 TYR A O 1
ATOM 737 N N . GLY A 1 91 ? -3.906 -10.178 10.190 1.00 95.00 91 GLY A N 1
ATOM 738 C CA . GLY A 1 91 ? -2.954 -9.996 9.093 1.00 95.00 91 GLY A CA 1
ATOM 739 C C . GLY A 1 91 ? -2.705 -11.288 8.314 1.00 95.00 91 GLY A C 1
ATOM 740 O O . GLY A 1 91 ? -2.600 -12.361 8.901 1.00 95.00 91 GLY A O 1
ATOM 741 N N . GLY A 1 92 ? -2.561 -11.192 6.993 1.00 94.88 92 GLY A N 1
ATOM 742 C CA . GLY A 1 92 ? -2.212 -12.342 6.159 1.00 94.88 92 GLY A CA 1
ATOM 743 C C . GLY A 1 92 ? -1.648 -11.954 4.797 1.00 94.88 92 GLY A C 1
ATOM 744 O O . GLY A 1 92 ? -1.479 -10.775 4.483 1.00 94.88 92 GLY A O 1
ATOM 745 N N . GLU A 1 93 ? -1.356 -12.959 3.974 1.00 96.88 93 GLU A N 1
ATOM 746 C CA . GLU A 1 93 ? -0.833 -12.769 2.622 1.00 96.88 93 GLU A CA 1
ATOM 747 C C . GLU A 1 93 ? -1.437 -13.746 1.608 1.00 96.88 93 GLU A C 1
ATOM 749 O O . GLU A 1 93 ? -1.927 -14.820 1.958 1.00 96.88 93 GLU A O 1
ATOM 754 N N . VAL A 1 94 ? -1.396 -13.366 0.330 1.00 97.06 94 VAL A N 1
ATOM 755 C CA . VAL A 1 94 ? -1.778 -14.214 -0.806 1.00 97.06 94 VAL A CA 1
ATOM 756 C C . VAL A 1 94 ? -0.692 -14.146 -1.869 1.00 97.06 94 VAL A C 1
ATOM 758 O O . VAL A 1 94 ? -0.340 -13.061 -2.333 1.00 97.06 94 VAL A O 1
ATOM 761 N N . ALA A 1 95 ? -0.199 -15.305 -2.302 1.00 97.50 95 ALA A N 1
ATOM 762 C CA . ALA A 1 95 ? 0.729 -15.416 -3.422 1.00 97.50 95 ALA A CA 1
ATOM 763 C C . ALA A 1 95 ? -0.022 -15.683 -4.736 1.00 97.50 95 ALA A C 1
ATOM 765 O O . ALA A 1 95 ? -0.824 -16.611 -4.843 1.00 97.50 95 ALA A O 1
ATOM 766 N N . ILE A 1 96 ? 0.265 -14.880 -5.759 1.00 97.31 96 ILE A N 1
ATOM 767 C CA . ILE A 1 96 ? -0.433 -14.866 -7.044 1.00 97.31 96 ILE A CA 1
ATOM 768 C C . ILE A 1 96 ? 0.590 -14.991 -8.163 1.00 97.31 96 ILE A C 1
ATOM 770 O O . ILE A 1 96 ? 1.489 -14.165 -8.290 1.00 97.31 96 ILE A O 1
ATOM 774 N N . LYS A 1 97 ? 0.417 -15.981 -9.039 1.00 97.06 97 LYS A N 1
ATOM 775 C CA . LYS A 1 97 ? 1.197 -16.069 -10.277 1.00 97.06 97 LYS A CA 1
ATOM 776 C C . LYS A 1 97 ? 0.435 -15.414 -11.428 1.00 97.06 97 LYS A C 1
ATOM 778 O O . LYS A 1 97 ? -0.649 -15.865 -11.806 1.00 97.06 97 LYS A O 1
ATOM 783 N N . LEU A 1 98 ? 1.017 -14.364 -11.997 1.00 95.25 98 LEU A N 1
ATOM 784 C CA . LEU A 1 98 ? 0.529 -13.652 -13.175 1.00 95.25 98 LEU A CA 1
ATOM 785 C C . LEU A 1 98 ? 1.380 -14.077 -14.371 1.00 95.25 98 LEU A C 1
ATOM 787 O O . LEU A 1 98 ? 2.586 -13.860 -14.373 1.00 95.25 98 LEU A O 1
ATOM 791 N N . TYR A 1 99 ? 0.771 -14.704 -15.375 1.00 94.19 99 TYR A N 1
ATOM 792 C CA . TYR A 1 99 ? 1.474 -15.168 -16.570 1.00 94.19 99 TYR A CA 1
ATOM 793 C C . TYR A 1 99 ? 0.642 -14.885 -17.819 1.00 94.19 99 TYR A C 1
ATOM 795 O O . TYR A 1 99 ? -0.585 -14.995 -17.797 1.00 94.19 99 TYR A O 1
ATOM 803 N N . GLY A 1 100 ? 1.308 -14.537 -18.914 1.00 92.50 100 GLY A N 1
ATOM 804 C CA . GLY A 1 100 ? 0.658 -14.270 -20.193 1.00 92.50 100 GLY A CA 1
ATOM 805 C C . GLY A 1 100 ? 1.629 -13.682 -21.206 1.00 92.50 100 GLY A C 1
ATOM 806 O O . GLY A 1 100 ? 2.841 -13.882 -21.095 1.00 92.50 100 GLY A O 1
ATOM 807 N N . LYS A 1 101 ? 1.104 -12.974 -22.210 1.00 89.25 101 LYS A N 1
ATOM 808 C CA . LYS A 1 101 ? 1.942 -12.240 -23.164 1.00 89.25 101 LYS A CA 1
ATOM 809 C C . LYS A 1 101 ? 2.147 -10.798 -22.706 1.00 89.25 101 LYS A C 1
ATOM 811 O O . LYS A 1 101 ? 1.260 -10.203 -22.097 1.00 89.25 101 LYS A O 1
ATOM 816 N N . GLU A 1 102 ? 3.294 -10.223 -23.042 1.00 86.88 102 GLU A N 1
ATOM 817 C CA . GLU A 1 102 ? 3.539 -8.788 -22.892 1.00 86.88 102 GLU A CA 1
ATOM 818 C C . GLU A 1 102 ? 2.430 -7.965 -23.573 1.00 86.88 102 GLU A C 1
ATOM 820 O O . GLU A 1 102 ? 1.854 -8.387 -24.581 1.00 86.88 102 GLU A O 1
ATOM 825 N N . LYS A 1 103 ? 2.135 -6.773 -23.033 1.00 87.88 103 LYS A N 1
ATOM 826 C CA . LYS A 1 103 ? 1.063 -5.851 -23.475 1.00 87.88 103 LYS A CA 1
ATOM 827 C C . LYS A 1 103 ? -0.369 -6.368 -23.311 1.00 87.88 103 LYS A C 1
ATOM 829 O O . LYS A 1 103 ? -1.303 -5.617 -23.582 1.00 87.88 103 LYS A O 1
ATOM 834 N N . GLN A 1 104 ? -0.567 -7.611 -22.881 1.00 92.06 104 GLN A N 1
ATOM 835 C CA . GLN A 1 104 ? -1.894 -8.093 -22.519 1.00 92.06 104 GLN A CA 1
ATOM 836 C C . GLN A 1 104 ? -2.233 -7.688 -21.088 1.00 92.06 104 GLN A C 1
ATOM 838 O O . GLN A 1 104 ? -1.368 -7.624 -20.215 1.00 92.06 104 GLN A O 1
ATOM 843 N N . LEU A 1 105 ? -3.518 -7.432 -20.857 1.00 95.00 105 LEU A N 1
ATOM 844 C CA . LEU A 1 105 ? -4.051 -7.236 -19.521 1.00 95.00 105 LEU A CA 1
ATOM 845 C C . LEU A 1 105 ? -4.115 -8.585 -18.804 1.00 95.00 105 LEU A C 1
ATOM 847 O O . LEU A 1 105 ? -4.929 -9.441 -19.149 1.00 95.00 105 LEU A O 1
ATOM 851 N N . LEU A 1 106 ? -3.260 -8.764 -17.802 1.00 96.06 106 LEU A N 1
ATOM 852 C CA . LEU A 1 106 ? -3.293 -9.920 -16.916 1.00 96.06 106 LEU A CA 1
ATOM 853 C C . LEU A 1 106 ? -4.187 -9.582 -15.729 1.00 96.06 106 LEU A C 1
ATOM 855 O O . LEU A 1 106 ? -3.892 -8.633 -15.008 1.00 96.06 106 LEU A O 1
ATOM 859 N N . THR A 1 107 ? -5.254 -10.346 -15.504 1.00 97.19 107 THR A N 1
ATOM 860 C CA . THR A 1 107 ? -6.148 -10.150 -14.356 1.00 97.19 107 THR A CA 1
ATOM 861 C C . THR A 1 107 ? -6.311 -11.426 -13.544 1.00 97.19 107 THR A C 1
ATOM 863 O O . THR A 1 107 ? -6.291 -12.541 -14.074 1.00 97.19 107 THR A O 1
ATOM 866 N N . LYS A 1 108 ? -6.488 -11.263 -12.232 1.00 97.88 108 LYS A N 1
ATOM 867 C CA . LYS A 1 108 ? -6.940 -12.325 -11.329 1.00 97.88 108 LYS A CA 1
ATOM 868 C C . LYS A 1 108 ? -7.944 -11.747 -10.339 1.00 97.88 108 LYS A C 1
ATOM 870 O O . LYS A 1 108 ? -7.758 -10.644 -9.827 1.00 97.88 108 LYS A O 1
ATOM 875 N N . ARG A 1 109 ? -8.992 -12.521 -10.065 1.00 98.06 109 ARG A N 1
ATOM 876 C CA . ARG A 1 109 ? -9.906 -12.331 -8.937 1.00 98.06 109 ARG A CA 1
ATOM 877 C C . ARG A 1 109 ? -9.779 -13.566 -8.060 1.00 98.06 109 ARG A C 1
ATOM 879 O O . ARG A 1 109 ? -9.980 -14.672 -8.554 1.00 98.06 109 ARG A O 1
ATOM 886 N N . ILE A 1 110 ? -9.393 -13.371 -6.810 1.00 97.81 110 ILE A N 1
ATOM 887 C CA . ILE A 1 110 ? -9.102 -14.443 -5.863 1.00 97.81 110 ILE A CA 1
ATOM 888 C C . ILE A 1 110 ? -10.045 -14.275 -4.688 1.00 97.81 110 ILE A C 1
ATOM 890 O O . ILE A 1 110 ? -10.143 -13.179 -4.140 1.00 97.81 110 ILE A O 1
ATOM 894 N N . GLU A 1 111 ? -10.746 -15.344 -4.337 1.00 98.25 111 GLU A N 1
ATOM 895 C CA . GLU A 1 111 ? -11.443 -15.426 -3.061 1.00 98.25 111 GLU A CA 1
ATOM 896 C C . GLU A 1 111 ? -10.426 -15.827 -1.994 1.00 98.25 111 GLU A C 1
ATOM 898 O O . GLU A 1 111 ? -9.699 -16.809 -2.155 1.00 98.25 111 GLU A O 1
ATOM 903 N N . VAL A 1 112 ? -10.346 -15.037 -0.933 1.00 97.88 112 VAL A N 1
ATOM 904 C CA . VAL A 1 112 ? -9.525 -15.315 0.239 1.00 97.88 112 VAL A CA 1
ATOM 905 C C . VAL A 1 112 ? -10.469 -15.727 1.349 1.00 97.88 112 VAL A C 1
ATOM 907 O O . VAL A 1 112 ? -11.447 -15.028 1.604 1.00 97.88 112 VAL A O 1
ATOM 910 N N . ALA A 1 113 ? -10.172 -16.847 1.994 1.00 97.38 113 ALA A N 1
ATOM 911 C CA . ALA A 1 113 ? -10.905 -17.352 3.142 1.00 97.38 113 ALA A CA 1
ATOM 912 C C . ALA A 1 113 ? -9.907 -17.653 4.258 1.00 97.38 113 ALA A C 1
ATOM 914 O O . ALA A 1 113 ? -8.896 -18.319 4.023 1.00 97.38 113 ALA A O 1
ATOM 915 N N . VAL A 1 114 ? -10.173 -17.129 5.452 1.00 95.56 114 VAL A N 1
ATOM 916 C CA . VAL A 1 114 ? -9.342 -17.352 6.638 1.00 95.56 114 VAL A CA 1
ATOM 917 C C . VAL A 1 114 ? -10.207 -17.771 7.819 1.00 95.56 114 VAL A C 1
ATOM 919 O O . VAL A 1 114 ? -11.329 -17.274 7.942 1.00 95.56 114 VAL A O 1
ATOM 922 N N . PRO A 1 115 ? -9.714 -18.644 8.714 1.00 95.25 115 PRO A N 1
ATOM 923 C CA . PRO A 1 115 ? -10.421 -18.956 9.950 1.00 95.25 115 PRO A CA 1
ATOM 924 C C . PRO A 1 115 ? -10.673 -17.684 10.761 1.00 95.25 115 PRO A C 1
ATOM 926 O O . PRO A 1 115 ? -9.765 -16.870 10.915 1.00 95.25 115 PRO A O 1
ATOM 929 N N . ALA A 1 116 ? -11.878 -17.519 11.306 1.00 94.62 116 ALA A N 1
ATOM 930 C CA . ALA A 1 116 ? -12.201 -16.391 12.173 1.00 94.62 116 ALA A CA 1
ATOM 931 C C . ALA A 1 116 ? -11.677 -16.641 13.603 1.00 94.62 116 ALA A C 1
ATOM 933 O O . ALA A 1 116 ? -12.166 -17.565 14.274 1.00 94.62 116 ALA A O 1
ATOM 934 N N . PRO A 1 117 ? -10.712 -15.843 14.105 1.00 93.25 117 PRO A N 1
ATOM 935 C CA . PRO A 1 117 ? -10.289 -15.915 15.502 1.00 93.25 117 PRO A CA 1
ATOM 936 C C . PRO A 1 117 ? -11.432 -15.515 16.439 1.00 93.25 117 PRO A C 1
ATOM 938 O O . PRO A 1 117 ? -12.287 -14.718 16.061 1.00 93.25 117 PRO A O 1
ATOM 941 N N . GLU A 1 118 ? -11.424 -16.011 17.680 1.00 90.00 118 GLU A N 1
ATOM 942 C CA . GLU A 1 118 ? -12.510 -15.800 18.655 1.00 90.00 118 GLU A CA 1
ATOM 943 C C . GLU A 1 118 ? -12.919 -14.323 18.806 1.00 90.00 118 GLU A C 1
ATOM 945 O O . GLU A 1 118 ? -14.097 -13.997 18.689 1.00 90.00 118 GLU A O 1
ATOM 950 N N . GLY A 1 119 ? -11.948 -13.410 18.940 1.00 90.06 119 GLY A N 1
ATOM 951 C CA . GLY A 1 119 ? -12.191 -11.965 19.079 1.00 90.06 119 GLY A CA 1
ATOM 952 C C . GLY A 1 119 ? -12.756 -11.261 17.835 1.00 90.06 119 GLY A C 1
ATOM 953 O O . GLY A 1 119 ? -13.104 -10.084 17.905 1.00 90.06 119 GLY A O 1
ATOM 954 N N . MET A 1 120 ? -12.861 -11.957 16.702 1.00 95.88 120 MET A N 1
ATOM 955 C CA . MET A 1 120 ? -13.378 -11.423 15.438 1.00 95.88 120 MET A CA 1
ATOM 956 C C . MET A 1 120 ? -14.683 -12.088 14.993 1.00 95.88 120 MET A C 1
ATOM 958 O O . MET A 1 120 ? -15.226 -11.711 13.959 1.00 95.88 120 MET A O 1
ATOM 962 N N . LYS A 1 121 ? -15.221 -13.068 15.721 1.00 96.12 121 LYS A N 1
ATOM 963 C CA . LYS A 1 121 ? -16.488 -13.713 15.345 1.00 96.12 121 LYS A CA 1
ATOM 964 C C . LYS A 1 121 ? -17.677 -12.792 15.615 1.00 96.12 121 LYS A C 1
ATOM 966 O O . LYS A 1 121 ? -17.664 -12.024 16.574 1.00 96.12 121 LYS A O 1
ATOM 971 N N . ASN A 1 122 ? -18.724 -12.923 14.797 1.00 96.62 122 ASN A N 1
ATOM 972 C CA . ASN A 1 122 ? -20.025 -12.265 14.990 1.00 96.62 122 ASN A CA 1
ATOM 973 C C . ASN A 1 122 ? -19.952 -10.735 15.178 1.00 96.62 122 ASN A C 1
ATOM 975 O O . ASN A 1 122 ? -20.750 -10.170 15.921 1.00 96.62 122 ASN A O 1
ATOM 979 N N . LYS A 1 123 ? -18.993 -10.067 14.531 1.00 97.31 123 LYS A N 1
ATOM 980 C CA . LYS A 1 123 ? -18.894 -8.604 14.528 1.00 97.31 123 LYS A CA 1
ATOM 981 C C . LYS A 1 123 ? -19.809 -8.009 13.467 1.00 97.31 123 LYS A C 1
ATOM 983 O O . LYS A 1 123 ? -20.078 -8.633 12.445 1.00 97.31 123 LYS A O 1
ATOM 988 N N . GLU A 1 124 ? -20.265 -6.779 13.688 1.00 97.50 124 GLU A N 1
ATOM 989 C CA . GLU A 1 124 ? -21.158 -6.100 12.736 1.00 97.50 124 GLU A CA 1
ATOM 990 C C . GLU A 1 124 ? -20.474 -5.690 11.420 1.00 97.50 124 GLU A C 1
ATOM 992 O O . GLU A 1 124 ? -21.161 -5.407 10.435 1.00 97.50 124 GLU A O 1
ATOM 997 N N . GLN A 1 125 ? -19.140 -5.603 11.390 1.00 97.50 125 GLN A N 1
ATOM 998 C CA . GLN A 1 125 ? -18.394 -5.256 10.182 1.00 97.50 125 GLN A CA 1
ATOM 999 C C . GLN A 1 125 ? -16.984 -5.860 10.162 1.00 97.50 125 GLN A C 1
ATOM 1001 O O . GLN A 1 125 ? -16.371 -6.082 11.211 1.00 97.50 125 GLN A O 1
ATOM 1006 N N . TYR A 1 126 ? -16.465 -6.050 8.946 1.00 98.38 126 TYR A N 1
ATOM 1007 C CA . TYR A 1 126 ? -15.130 -6.571 8.664 1.00 98.38 126 TYR A CA 1
ATOM 1008 C C . TYR A 1 126 ? -14.497 -5.753 7.535 1.00 98.38 126 TYR A C 1
ATOM 1010 O O . TYR A 1 126 ? -14.875 -5.862 6.370 1.00 98.38 126 TYR A O 1
ATOM 1018 N N . ILE A 1 127 ? -13.542 -4.898 7.883 1.00 98.56 127 ILE A N 1
ATOM 1019 C CA . ILE A 1 127 ? -12.916 -3.960 6.953 1.00 98.56 127 ILE A CA 1
ATOM 1020 C C . ILE A 1 127 ? -11.578 -4.526 6.505 1.00 98.56 127 ILE A C 1
ATOM 1022 O O . ILE A 1 127 ? -10.694 -4.755 7.330 1.00 98.56 127 ILE A O 1
ATOM 1026 N N . THR A 1 128 ? -11.413 -4.707 5.197 1.00 98.50 128 THR A N 1
ATOM 1027 C CA . THR A 1 128 ? -10.164 -5.213 4.615 1.00 98.50 128 THR A CA 1
ATOM 1028 C C . THR A 1 128 ? -9.344 -4.073 4.033 1.00 98.50 128 THR A C 1
ATOM 1030 O O . THR A 1 128 ? -9.859 -3.212 3.314 1.00 98.50 128 THR A O 1
ATOM 1033 N N . MET A 1 129 ? -8.043 -4.098 4.293 1.00 98.62 129 MET A N 1
ATOM 1034 C CA . MET A 1 129 ? -7.061 -3.152 3.777 1.00 98.62 129 MET A CA 1
ATOM 1035 C C . MET A 1 129 ? -5.879 -3.900 3.163 1.00 98.62 129 MET A C 1
ATOM 1037 O O . MET A 1 129 ? -5.540 -5.010 3.573 1.00 98.62 129 MET A O 1
ATOM 1041 N N . LEU A 1 130 ? -5.224 -3.269 2.194 1.00 98.62 130 LEU A N 1
ATOM 1042 C CA . LEU A 1 130 ? -3.883 -3.631 1.767 1.00 98.62 130 LEU A CA 1
ATOM 1043 C C . LEU A 1 130 ? -2.910 -3.349 2.907 1.00 98.62 130 LEU A C 1
ATOM 1045 O O . LEU A 1 130 ? -2.869 -2.242 3.441 1.00 98.62 130 LEU A O 1
ATOM 1049 N N . ASN A 1 131 ? -2.084 -4.343 3.212 1.00 98.50 131 ASN A N 1
ATOM 1050 C CA . ASN A 1 131 ? -0.936 -4.207 4.099 1.00 98.50 131 ASN A CA 1
ATOM 1051 C C . ASN A 1 131 ? 0.396 -4.242 3.327 1.00 98.50 131 ASN A C 1
ATOM 1053 O O . ASN A 1 131 ? 1.448 -4.569 3.872 1.00 98.50 131 ASN A O 1
ATOM 1057 N N . GLY A 1 132 ? 0.322 -3.921 2.032 1.00 98.56 132 GLY A N 1
ATOM 1058 C CA . GLY A 1 132 ? 1.437 -3.857 1.098 1.00 98.56 132 GLY A CA 1
ATOM 1059 C C . GLY A 1 132 ? 1.442 -4.958 0.043 1.00 98.56 132 GLY A C 1
ATOM 1060 O O . GLY A 1 132 ? 0.514 -5.761 -0.077 1.00 98.56 132 GLY A O 1
ATOM 1061 N N . PHE A 1 133 ? 2.495 -4.969 -0.767 1.00 98.69 133 PHE A N 1
ATOM 1062 C CA . PHE A 1 133 ? 2.679 -5.930 -1.851 1.00 98.69 133 PHE A CA 1
ATOM 1063 C C . PHE A 1 133 ? 4.161 -6.149 -2.163 1.00 98.69 133 PHE A C 1
ATOM 1065 O O . PHE A 1 133 ? 5.002 -5.306 -1.852 1.00 98.69 133 PHE A O 1
ATOM 1072 N N . ASP A 1 134 ? 4.450 -7.246 -2.855 1.00 98.38 134 ASP A N 1
ATOM 1073 C CA . ASP A 1 134 ? 5.752 -7.563 -3.433 1.00 98.38 134 ASP A CA 1
ATOM 1074 C C . ASP A 1 134 ? 5.568 -8.167 -4.828 1.00 98.38 134 ASP A C 1
ATOM 1076 O O . ASP A 1 134 ? 5.049 -9.273 -4.988 1.00 98.38 134 ASP A O 1
ATOM 1080 N N . LEU A 1 135 ? 5.944 -7.402 -5.852 1.00 97.62 135 LEU A N 1
ATOM 1081 C CA . LEU A 1 135 ? 5.872 -7.789 -7.254 1.00 97.62 135 LEU A CA 1
ATOM 1082 C C . LEU A 1 135 ? 7.261 -8.197 -7.740 1.00 97.62 135 LEU A C 1
ATOM 1084 O O . LEU A 1 135 ? 8.170 -7.374 -7.795 1.00 97.62 135 LEU A O 1
ATOM 1088 N N . MET A 1 136 ? 7.398 -9.446 -8.170 1.00 96.19 136 MET A N 1
ATOM 1089 C CA . MET A 1 136 ? 8.669 -10.074 -8.507 1.00 96.19 136 MET A CA 1
ATOM 1090 C C . MET A 1 136 ? 8.606 -10.714 -9.897 1.00 96.19 136 MET A C 1
ATOM 1092 O O . MET A 1 136 ? 7.769 -11.578 -10.154 1.00 96.19 136 MET A O 1
ATOM 1096 N N . ALA A 1 137 ? 9.497 -10.321 -10.803 1.00 93.38 137 ALA A N 1
ATOM 1097 C CA . ALA A 1 137 ? 9.649 -10.973 -12.099 1.00 93.38 137 ALA A CA 1
ATOM 1098 C C . ALA A 1 137 ? 10.262 -12.368 -11.918 1.00 93.38 137 ALA A C 1
ATOM 1100 O O . ALA A 1 137 ? 11.201 -12.528 -11.143 1.00 93.38 137 ALA A O 1
ATOM 1101 N N . VAL A 1 138 ? 9.767 -13.384 -12.628 1.00 91.00 138 VAL A N 1
ATOM 1102 C CA . VAL A 1 138 ? 10.308 -14.755 -12.502 1.00 91.00 138 VAL A CA 1
ATOM 1103 C C . VAL A 1 138 ? 11.571 -14.951 -13.339 1.00 91.00 138 VAL A C 1
ATOM 1105 O O . VAL A 1 138 ? 12.510 -15.599 -12.892 1.00 91.00 138 VAL A O 1
ATOM 1108 N N . GLU A 1 139 ? 11.603 -14.385 -14.544 1.00 82.19 139 GLU A N 1
ATOM 1109 C CA . GLU A 1 139 ? 12.729 -14.555 -15.471 1.00 82.19 139 GLU A CA 1
ATOM 1110 C C . GLU A 1 139 ? 13.307 -13.217 -15.923 1.00 82.19 139 GLU A C 1
ATOM 1112 O O . GLU A 1 139 ? 14.520 -13.017 -15.911 1.00 82.19 139 GLU A O 1
ATOM 1117 N N . ARG A 1 140 ? 12.443 -12.302 -16.375 1.00 83.31 140 ARG A N 1
ATOM 1118 C CA . ARG A 1 140 ? 12.856 -11.065 -17.038 1.00 83.31 14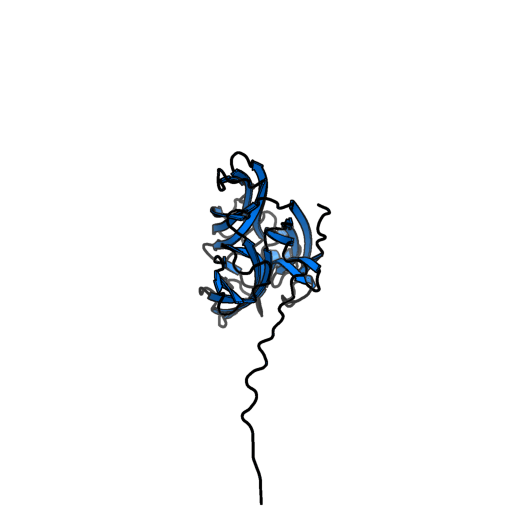0 ARG A CA 1
ATOM 1119 C C . ARG A 1 140 ? 12.082 -9.884 -16.496 1.00 83.31 140 ARG A C 1
ATOM 1121 O O . ARG A 1 140 ? 10.863 -9.923 -16.397 1.00 83.31 140 ARG A O 1
ATOM 1128 N N . ALA A 1 141 ? 12.822 -8.826 -16.198 1.00 86.38 141 ALA A N 1
ATOM 1129 C CA . ALA A 1 141 ? 12.255 -7.548 -15.823 1.00 86.38 141 ALA A CA 1
ATOM 1130 C C . ALA A 1 141 ? 11.651 -6.851 -17.047 1.00 86.38 141 ALA A C 1
ATOM 1132 O O . ALA A 1 141 ? 12.350 -6.630 -18.045 1.00 86.38 141 ALA A O 1
ATOM 1133 N N . ASP A 1 142 ? 10.401 -6.425 -16.911 1.00 87.94 142 ASP A N 1
ATOM 1134 C CA . ASP A 1 142 ? 9.654 -5.649 -17.891 1.00 87.94 142 ASP A CA 1
ATOM 1135 C C . ASP A 1 142 ? 9.387 -4.223 -17.391 1.00 87.94 142 ASP A C 1
ATOM 1137 O O . ASP A 1 142 ? 9.574 -3.880 -16.219 1.00 87.94 142 ASP A O 1
ATOM 1141 N N . LYS A 1 143 ? 8.964 -3.351 -18.308 1.00 90.06 143 LYS A N 1
ATOM 1142 C CA . LYS A 1 143 ? 8.463 -2.021 -17.955 1.00 90.06 143 LYS A CA 1
ATOM 1143 C C . LYS A 1 143 ? 7.005 -2.126 -17.556 1.00 90.06 143 LYS A C 1
ATOM 1145 O O . LYS A 1 143 ? 6.221 -2.758 -18.265 1.00 90.06 143 LYS A O 1
ATOM 1150 N N . ILE A 1 144 ? 6.648 -1.463 -16.467 1.00 91.69 144 ILE A N 1
ATOM 1151 C CA . ILE A 1 144 ? 5.264 -1.361 -16.029 1.00 91.69 144 ILE A CA 1
ATOM 1152 C C . ILE A 1 144 ? 4.493 -0.403 -16.937 1.00 91.69 144 ILE A C 1
ATOM 1154 O O . ILE A 1 144 ? 5.024 0.604 -17.409 1.00 91.69 144 ILE A O 1
ATOM 1158 N N . GLN A 1 145 ? 3.238 -0.742 -17.198 1.00 94.69 145 GLN A N 1
ATOM 1159 C CA . GLN A 1 145 ? 2.259 0.138 -17.831 1.00 94.69 145 GLN A CA 1
ATOM 1160 C C . GLN A 1 145 ? 1.004 0.254 -16.967 1.00 94.69 145 GLN A C 1
ATOM 1162 O O . GLN A 1 145 ? 0.426 1.330 -16.861 1.00 94.69 145 GLN A O 1
ATOM 1167 N N . LEU A 1 146 ? 0.585 -0.849 -16.349 1.00 97.00 146 LEU A N 1
ATOM 1168 C CA . LEU A 1 146 ? -0.542 -0.870 -15.430 1.00 97.00 146 LEU A CA 1
ATOM 1169 C C . LEU A 1 146 ? -0.220 -1.780 -14.253 1.00 97.00 146 LEU A C 1
ATOM 1171 O O . LEU A 1 146 ? 0.203 -2.912 -14.467 1.00 97.00 146 LEU A O 1
ATOM 1175 N N . LEU A 1 147 ? -0.478 -1.314 -13.038 1.00 98.19 147 LEU A N 1
ATOM 1176 C CA . LEU A 1 147 ? -0.577 -2.145 -11.840 1.00 98.19 147 LEU A CA 1
ATOM 1177 C C . LEU A 1 147 ? -1.791 -1.680 -11.056 1.00 98.19 147 LEU A C 1
ATOM 1179 O O . LEU A 1 147 ? -1.890 -0.505 -10.723 1.00 98.19 147 LEU A O 1
ATOM 1183 N N . ARG A 1 148 ? -2.701 -2.597 -10.748 1.00 98.69 148 ARG A N 1
ATOM 1184 C CA . ARG A 1 148 ? -3.854 -2.334 -9.893 1.00 98.69 148 ARG A CA 1
ATOM 1185 C C . ARG A 1 148 ? -4.012 -3.459 -8.894 1.00 98.69 148 ARG A C 1
ATOM 1187 O O . ARG A 1 148 ? -4.022 -4.626 -9.280 1.00 98.69 148 ARG A O 1
ATOM 1194 N N . ILE A 1 149 ? -4.181 -3.094 -7.631 1.00 98.75 149 ILE A N 1
ATOM 1195 C CA . ILE A 1 149 ? -4.463 -4.012 -6.529 1.00 98.75 149 ILE A CA 1
ATOM 1196 C C . ILE A 1 149 ? -5.661 -3.441 -5.772 1.00 98.75 149 ILE A C 1
ATOM 1198 O O . ILE A 1 149 ? -5.727 -2.240 -5.507 1.00 98.75 149 ILE A O 1
ATOM 1202 N N . THR A 1 150 ? -6.657 -4.268 -5.478 1.00 98.69 150 THR A N 1
ATOM 1203 C CA . THR A 1 150 ? -7.874 -3.847 -4.774 1.00 98.69 150 THR A CA 1
ATOM 1204 C C . THR A 1 150 ? -8.370 -4.974 -3.883 1.00 98.69 150 THR A C 1
ATOM 1206 O O . THR A 1 150 ? -8.542 -6.093 -4.367 1.00 98.69 150 THR A O 1
ATOM 1209 N N . VAL A 1 151 ? -8.636 -4.666 -2.615 1.00 98.44 151 VAL A N 1
ATOM 1210 C CA . VAL A 1 151 ? -9.333 -5.563 -1.684 1.00 98.44 151 VAL A CA 1
ATOM 1211 C C . VAL A 1 151 ? -10.759 -5.079 -1.442 1.00 98.44 151 VAL A C 1
ATOM 1213 O O . VAL A 1 151 ? -11.008 -3.885 -1.260 1.00 98.44 151 VAL A O 1
ATOM 1216 N N . GLU A 1 152 ? -11.703 -6.012 -1.478 1.00 98.25 152 GLU A N 1
ATOM 1217 C CA . GLU A 1 152 ? -13.089 -5.783 -1.062 1.00 98.25 152 GLU A CA 1
ATOM 1218 C C . GLU A 1 152 ? -13.218 -5.908 0.460 1.00 98.25 152 GLU A C 1
ATOM 1220 O O . GLU A 1 152 ? -12.349 -6.492 1.111 1.00 98.25 152 GLU A O 1
ATOM 1225 N N . ASP A 1 153 ? -14.286 -5.343 1.031 1.00 95.94 153 ASP A N 1
ATOM 1226 C CA . ASP A 1 153 ? -14.600 -5.617 2.438 1.00 95.94 153 ASP A CA 1
ATOM 1227 C C . ASP A 1 153 ? -14.897 -7.099 2.630 1.00 95.94 153 ASP A C 1
ATOM 1229 O O . ASP A 1 153 ? -15.327 -7.790 1.702 1.00 95.94 153 ASP A O 1
ATOM 1233 N N . ALA A 1 154 ? -14.591 -7.582 3.826 1.00 97.12 154 ALA A N 1
ATOM 1234 C CA . ALA A 1 154 ? -14.789 -8.970 4.160 1.00 97.12 154 ALA A CA 1
ATOM 1235 C C . ALA A 1 154 ? -16.183 -9.211 4.734 1.00 97.12 154 ALA A C 1
ATOM 1237 O O . ALA A 1 154 ? -16.859 -8.309 5.228 1.00 97.12 154 ALA A O 1
ATOM 1238 N N . GLU A 1 155 ? -16.587 -10.469 4.694 1.00 97.69 155 GLU A N 1
ATOM 1239 C CA . GLU A 1 155 ? -17.815 -10.960 5.292 1.00 97.69 155 GLU A CA 1
ATOM 1240 C C . GLU A 1 155 ? -17.484 -12.167 6.163 1.00 97.69 155 GLU A C 1
ATOM 1242 O O . GLU A 1 155 ? -16.636 -12.994 5.815 1.00 97.69 155 GLU A O 1
ATOM 1247 N N . TYR A 1 156 ? -18.148 -12.274 7.309 1.00 98.06 156 TYR A N 1
ATOM 1248 C CA . TYR A 1 156 ? -18.025 -13.436 8.175 1.00 98.06 156 TYR A CA 1
ATOM 1249 C C . TYR A 1 156 ? -19.106 -14.460 7.848 1.00 98.06 156 TYR A C 1
ATOM 1251 O O . TYR A 1 156 ? -20.297 -14.154 7.852 1.00 98.06 156 TYR A O 1
ATOM 1259 N N . ALA A 1 157 ? -18.672 -15.687 7.575 1.00 97.56 157 ALA A N 1
ATOM 1260 C CA . ALA A 1 157 ? -19.508 -16.835 7.279 1.00 97.56 157 ALA A CA 1
ATOM 1261 C C . ALA A 1 157 ? -19.632 -17.719 8.540 1.00 97.56 157 ALA A C 1
ATOM 1263 O O . ALA A 1 157 ? -18.792 -18.599 8.757 1.00 97.56 157 ALA A O 1
ATOM 1264 N N . PRO A 1 158 ? -20.673 -17.535 9.380 1.00 96.56 158 PRO A N 1
ATOM 1265 C CA . PRO A 1 158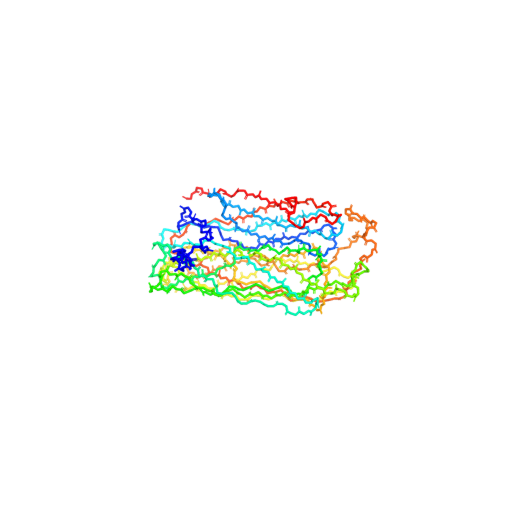 ? -20.773 -18.197 10.684 1.00 96.56 158 PRO A CA 1
ATOM 1266 C C . PRO A 1 158 ? -20.890 -19.721 10.587 1.00 96.56 158 PRO A C 1
ATOM 1268 O O . PRO A 1 158 ? -20.376 -20.425 11.448 1.00 96.56 158 PRO A O 1
ATOM 1271 N N . ALA A 1 159 ? -21.513 -20.240 9.523 1.00 97.00 159 ALA A N 1
ATOM 1272 C CA . ALA A 1 159 ? -21.713 -21.677 9.328 1.00 97.00 159 ALA A CA 1
ATOM 1273 C C . ALA A 1 159 ? -20.400 -22.470 9.189 1.00 97.00 159 ALA A C 1
ATOM 1275 O O . ALA A 1 159 ? -20.367 -23.655 9.505 1.00 97.00 159 ALA A O 1
ATOM 1276 N N . ILE A 1 160 ? -19.333 -21.817 8.719 1.00 96.62 160 ILE A N 1
ATOM 1277 C CA . ILE A 1 160 ? -18.015 -22.431 8.485 1.00 96.62 160 ILE A CA 1
ATOM 1278 C C . ILE A 1 160 ? -16.893 -21.748 9.279 1.00 96.62 160 ILE A C 1
ATOM 1280 O O . ILE A 1 160 ? -15.741 -22.154 9.185 1.00 96.62 160 ILE A O 1
ATOM 1284 N N . ASN A 1 161 ? -17.231 -20.744 10.095 1.00 96.50 161 ASN A N 1
ATOM 1285 C CA . ASN A 1 161 ? -16.298 -19.973 10.914 1.00 96.50 161 ASN A CA 1
ATOM 1286 C C . ASN A 1 161 ? -15.136 -19.343 10.110 1.00 96.50 161 ASN A C 1
ATOM 1288 O O . ASN A 1 161 ? -13.977 -19.379 10.532 1.00 96.50 161 ASN A O 1
ATOM 1292 N N . GLU A 1 162 ? -15.448 -18.748 8.957 1.00 97.69 162 GLU A N 1
ATOM 1293 C CA . GLU A 1 162 ? -14.464 -18.096 8.083 1.00 97.69 162 GLU A CA 1
ATOM 1294 C C . GLU A 1 162 ? -14.781 -16.618 7.862 1.00 97.69 162 GLU A C 1
ATOM 1296 O O . GLU A 1 162 ? -15.942 -16.224 7.784 1.00 97.69 162 GLU A O 1
ATOM 1301 N N . ILE A 1 163 ? -13.740 -15.806 7.696 1.00 98.06 163 ILE A N 1
ATOM 1302 C CA . ILE A 1 163 ? -13.828 -14.454 7.143 1.00 98.06 163 ILE A CA 1
ATOM 1303 C C . ILE A 1 163 ? -13.385 -14.526 5.682 1.00 98.06 163 ILE A C 1
ATOM 1305 O O . ILE A 1 163 ? -12.319 -15.072 5.382 1.00 98.06 163 ILE A O 1
ATOM 1309 N N . ARG A 1 164 ? -14.205 -14.001 4.768 1.00 98.44 164 ARG A N 1
ATOM 1310 C CA . ARG A 1 164 ? -14.033 -14.166 3.320 1.00 98.44 164 ARG A CA 1
ATOM 1311 C C . ARG A 1 164 ? -14.073 -12.818 2.615 1.00 98.44 164 ARG A C 1
ATOM 1313 O O . ARG A 1 164 ? -14.880 -11.966 2.965 1.00 98.44 164 ARG A O 1
ATOM 1320 N N . PHE A 1 165 ? -13.215 -12.617 1.623 1.00 98.56 165 PHE A N 1
ATOM 1321 C CA . PHE A 1 165 ? -13.209 -11.407 0.795 1.00 98.56 165 PHE A CA 1
ATOM 1322 C C . PHE A 1 165 ? -12.615 -11.687 -0.584 1.00 98.56 165 PHE A C 1
ATOM 1324 O O . PHE A 1 165 ? -11.991 -12.725 -0.812 1.00 98.56 165 PHE A O 1
ATOM 1331 N N . TYR A 1 166 ? -12.766 -10.737 -1.508 1.00 98.62 166 TYR A N 1
ATOM 1332 C CA . TYR A 1 166 ? -12.121 -10.816 -2.814 1.00 98.62 166 TYR A CA 1
ATOM 1333 C C . TYR A 1 166 ? -10.941 -9.860 -2.942 1.00 98.62 166 TYR A C 1
ATOM 1335 O O . TYR A 1 166 ? -11.025 -8.666 -2.649 1.00 98.62 166 TYR A O 1
ATOM 1343 N N . LEU A 1 167 ? -9.855 -10.395 -3.491 1.00 98.50 167 LEU A N 1
ATOM 1344 C CA . LEU A 1 167 ? -8.695 -9.655 -3.961 1.00 98.50 167 LEU A CA 1
ATOM 1345 C C . LEU A 1 167 ? -8.719 -9.608 -5.491 1.00 98.50 167 LEU A C 1
ATOM 1347 O O . LEU A 1 167 ? -8.797 -10.640 -6.164 1.00 98.50 167 LEU A O 1
ATOM 1351 N N . LYS A 1 168 ? -8.638 -8.403 -6.055 1.00 98.69 168 LYS A N 1
ATOM 1352 C CA . LYS A 1 168 ? -8.562 -8.168 -7.500 1.00 98.69 168 LYS A CA 1
ATOM 1353 C C . LYS A 1 168 ? -7.212 -7.568 -7.847 1.00 98.69 168 LYS A C 1
ATOM 1355 O O . LYS A 1 168 ? -6.806 -6.564 -7.262 1.00 98.69 168 LYS A O 1
ATOM 1360 N N . VAL A 1 169 ? -6.548 -8.157 -8.835 1.00 98.44 169 VAL A N 1
ATOM 1361 C CA . VAL A 1 169 ? -5.274 -7.657 -9.356 1.00 98.44 169 VAL A CA 1
ATOM 1362 C C . VAL A 1 169 ? -5.317 -7.541 -10.870 1.00 98.44 169 VAL A C 1
ATOM 1364 O O . VAL A 1 169 ? -5.911 -8.383 -11.552 1.00 98.44 169 VAL A O 1
ATOM 1367 N N . ALA A 1 170 ? -4.677 -6.499 -11.390 1.00 98.19 170 ALA A N 1
ATOM 1368 C CA . ALA A 1 170 ? -4.440 -6.320 -12.812 1.00 98.19 170 ALA A CA 1
ATOM 1369 C C . ALA A 1 170 ? -3.013 -5.822 -13.065 1.00 98.19 170 ALA A C 1
ATOM 1371 O O . ALA A 1 170 ? -2.514 -4.964 -12.337 1.00 98.19 170 ALA A O 1
ATOM 1372 N N . LEU A 1 171 ? -2.369 -6.360 -14.099 1.00 97.38 171 LEU A N 1
ATOM 1373 C CA . LEU A 1 171 ? -0.998 -6.035 -14.482 1.00 97.38 171 LEU A CA 1
ATOM 1374 C C . LEU A 1 171 ? -0.890 -5.947 -16.008 1.00 97.38 171 LEU A C 1
ATOM 1376 O O . LEU A 1 171 ? -1.349 -6.841 -16.720 1.00 97.38 171 LEU A O 1
ATOM 1380 N N . VAL A 1 172 ? -0.248 -4.889 -16.502 1.00 95.69 172 VAL A N 1
ATOM 1381 C CA . VAL A 1 172 ? 0.244 -4.790 -17.882 1.00 95.69 172 VAL A CA 1
ATOM 1382 C C . VAL A 1 172 ? 1.713 -4.413 -17.823 1.00 95.69 172 VAL A C 1
ATOM 1384 O O . VAL A 1 172 ? 2.082 -3.381 -17.256 1.00 95.69 172 VAL A O 1
ATOM 1387 N N . VAL A 1 173 ? 2.540 -5.247 -18.442 1.00 90.12 173 VAL A N 1
ATOM 1388 C CA . VAL A 1 173 ? 3.988 -5.067 -18.550 1.00 90.12 173 VAL A CA 1
ATOM 1389 C C . VAL A 1 173 ? 4.453 -5.338 -19.977 1.00 90.12 173 VAL A C 1
ATOM 1391 O O . VAL A 1 173 ? 3.753 -5.992 -20.758 1.00 90.12 173 VAL A O 1
ATOM 1394 N N . ASN A 1 174 ? 5.602 -4.779 -20.352 1.00 85.38 174 ASN A N 1
ATOM 1395 C CA . ASN A 1 174 ? 6.091 -4.827 -21.729 1.00 85.38 174 ASN A CA 1
ATOM 1396 C C . ASN A 1 174 ? 7.608 -4.588 -21.820 1.00 85.38 174 ASN A C 1
ATOM 1398 O O . ASN A 1 174 ? 8.149 -3.675 -21.186 1.00 85.38 174 ASN A O 1
ATOM 1402 N N . CYS A 1 175 ? 8.279 -5.353 -22.678 1.00 74.25 175 CYS A N 1
ATOM 1403 C CA . CYS A 1 175 ? 9.700 -5.255 -22.972 1.00 74.25 175 CYS A CA 1
ATOM 1404 C C . CYS A 1 175 ? 9.898 -4.575 -24.342 1.00 74.25 175 CYS A C 1
ATOM 1406 O O . CYS A 1 175 ? 9.771 -5.180 -25.403 1.00 74.25 175 CYS A O 1
ATOM 1408 N N . GLN A 1 176 ? 10.209 -3.272 -24.346 1.00 65.94 176 GLN A N 1
ATOM 1409 C CA . GLN A 1 176 ? 10.409 -2.485 -25.584 1.00 65.94 176 GLN A CA 1
ATOM 1410 C C . GLN A 1 176 ? 11.877 -2.162 -25.910 1.00 65.94 176 GLN A C 1
ATOM 1412 O O . GLN A 1 176 ? 12.146 -1.208 -26.641 1.00 65.94 176 GLN A O 1
ATOM 1417 N N . SER A 1 177 ? 12.836 -2.856 -25.312 1.00 60.12 177 SER A N 1
ATOM 1418 C CA . SER A 1 177 ? 14.263 -2.560 -25.457 1.00 60.12 177 SER A CA 1
ATOM 1419 C C . SER A 1 177 ? 14.985 -3.600 -26.329 1.00 60.12 177 SER A C 1
ATOM 1421 O O . SER A 1 177 ? 14.413 -4.627 -26.691 1.00 60.12 177 SER A O 1
ATOM 1423 N N . LEU A 1 178 ? 16.205 -3.285 -26.781 1.00 53.69 178 LEU A N 1
ATOM 1424 C CA . LEU A 1 178 ? 16.927 -4.090 -27.783 1.00 53.69 178 LEU A CA 1
ATOM 1425 C C . LEU A 1 178 ? 17.303 -5.484 -27.262 1.00 53.69 178 LEU A C 1
ATOM 1427 O O . LEU A 1 178 ? 17.444 -6.417 -28.044 1.00 53.69 178 LEU A O 1
ATOM 1431 N N . GLU A 1 179 ? 17.424 -5.623 -25.946 1.00 53.69 179 GLU A N 1
ATOM 1432 C CA . GLU A 1 179 ? 17.690 -6.876 -25.245 1.00 53.69 179 GLU A CA 1
ATOM 1433 C C . GLU A 1 179 ? 16.474 -7.821 -25.164 1.00 53.69 179 GLU A C 1
ATOM 1435 O O . GLU A 1 179 ? 16.603 -8.951 -24.690 1.00 53.69 179 GLU A O 1
ATOM 1440 N N . CYS A 1 180 ? 15.289 -7.384 -25.599 1.00 62.06 180 CYS A N 1
ATOM 1441 C CA . CYS A 1 180 ? 14.066 -8.181 -25.551 1.00 62.06 180 CYS A CA 1
ATOM 1442 C C . CYS A 1 180 ? 13.971 -9.121 -26.765 1.00 62.06 180 CYS A C 1
ATOM 1444 O O . CYS A 1 180 ? 14.247 -8.738 -27.904 1.00 62.06 180 CYS A O 1
ATOM 1446 N N . SER A 1 181 ? 13.524 -10.362 -26.543 1.00 60.47 181 SER A N 1
ATOM 1447 C CA . SER A 1 181 ? 13.313 -11.312 -27.642 1.00 60.47 181 SER A CA 1
ATOM 1448 C C . SER A 1 181 ? 12.112 -10.888 -28.482 1.00 60.47 181 SER A C 1
ATOM 1450 O O . SER A 1 181 ? 10.990 -10.839 -27.985 1.00 60.47 181 SER A O 1
ATOM 1452 N N . ARG A 1 182 ? 12.315 -10.655 -29.784 1.00 62.91 182 ARG A N 1
ATOM 1453 C CA . ARG A 1 182 ? 11.210 -10.350 -30.714 1.00 62.91 182 ARG A CA 1
ATOM 1454 C C . ARG A 1 182 ? 10.233 -11.518 -30.899 1.00 62.91 182 ARG A C 1
ATOM 1456 O O . ARG A 1 182 ? 9.097 -11.283 -31.296 1.00 62.91 182 ARG A O 1
ATOM 1463 N N . PHE A 1 183 ? 10.659 -12.745 -30.597 1.00 60.19 183 PHE A N 1
ATOM 1464 C CA . PHE A 1 183 ? 9.898 -13.973 -30.852 1.00 60.19 183 PHE A CA 1
ATOM 1465 C C . PHE A 1 183 ? 9.303 -14.609 -29.587 1.00 60.19 183 PHE A C 1
ATOM 1467 O O . PHE A 1 183 ? 8.420 -15.456 -29.691 1.00 60.19 183 PHE A O 1
ATOM 1474 N N . ASN A 1 184 ? 9.748 -14.202 -28.393 1.00 67.88 184 ASN A N 1
ATOM 1475 C CA . ASN A 1 184 ? 9.246 -14.723 -27.120 1.00 67.88 184 ASN A CA 1
ATOM 1476 C C . ASN A 1 184 ? 8.819 -13.574 -26.197 1.00 67.88 184 ASN A C 1
ATOM 1478 O O . ASN A 1 184 ? 9.609 -13.110 -25.382 1.00 67.88 184 ASN A O 1
ATOM 1482 N N . GLN A 1 185 ? 7.566 -13.137 -26.353 1.00 80.81 185 GLN A N 1
ATOM 1483 C CA . GLN A 1 185 ? 6.925 -12.056 -25.585 1.00 80.81 185 GLN A CA 1
ATOM 1484 C C . GLN A 1 185 ? 6.124 -12.604 -24.396 1.00 80.81 185 GLN A C 1
ATOM 1486 O O . GLN A 1 185 ? 4.976 -12.215 -24.180 1.00 80.81 185 GLN A O 1
ATOM 1491 N N . LYS A 1 186 ? 6.660 -13.597 -23.685 1.00 87.69 186 LYS A N 1
ATOM 1492 C CA . LYS A 1 186 ? 6.020 -14.140 -22.483 1.00 87.69 186 LYS A CA 1
ATOM 1493 C C . LYS A 1 186 ? 6.470 -13.335 -21.275 1.00 87.69 186 LYS A C 1
ATOM 1495 O O . LYS A 1 186 ? 7.658 -13.085 -21.118 1.00 87.69 186 LYS A O 1
ATOM 1500 N N . THR A 1 187 ? 5.529 -13.015 -20.399 1.00 89.75 187 THR A N 1
ATOM 1501 C CA . THR A 1 187 ? 5.814 -12.372 -19.118 1.00 89.75 187 THR A CA 1
ATOM 1502 C C . THR A 1 187 ? 5.270 -13.227 -17.981 1.00 89.75 187 THR A C 1
ATOM 1504 O O . THR A 1 187 ? 4.218 -13.864 -18.111 1.00 89.75 187 THR A O 1
ATOM 1507 N N . THR A 1 188 ? 6.023 -13.310 -16.885 1.00 93.44 188 THR A N 1
ATOM 1508 C CA . THR A 1 188 ? 5.620 -14.028 -15.673 1.00 93.44 188 THR A CA 1
ATOM 1509 C C . THR A 1 188 ? 6.103 -13.275 -14.444 1.00 93.44 188 THR A C 1
ATOM 1511 O O . THR A 1 188 ? 7.301 -13.039 -14.279 1.00 93.44 188 THR A O 1
ATOM 1514 N N . TYR A 1 189 ? 5.160 -12.961 -13.564 1.00 95.69 189 TYR A N 1
ATOM 1515 C CA . TYR A 1 189 ? 5.385 -12.282 -12.300 1.00 95.69 189 TYR A CA 1
ATOM 1516 C C . TYR A 1 189 ? 4.754 -13.075 -11.154 1.00 95.69 189 TYR A C 1
ATOM 1518 O O . TYR A 1 189 ? 3.635 -13.579 -11.270 1.00 95.69 189 TYR A O 1
ATOM 1526 N N . ASN A 1 190 ? 5.467 -13.155 -10.038 1.00 97.38 190 ASN A N 1
ATOM 1527 C CA . ASN A 1 190 ? 4.914 -13.536 -8.749 1.00 97.38 190 ASN A CA 1
ATOM 1528 C C . ASN A 1 190 ? 4.540 -12.248 -8.014 1.00 97.38 190 ASN A C 1
ATOM 1530 O O . ASN A 1 190 ? 5.381 -11.375 -7.824 1.00 97.38 190 ASN A O 1
ATOM 1534 N N . LEU A 1 191 ? 3.279 -12.120 -7.626 1.00 98.19 191 LEU A N 1
ATOM 1535 C CA . LEU A 1 191 ? 2.778 -11.024 -6.813 1.00 98.19 191 LEU A CA 1
ATOM 1536 C C . LEU A 1 191 ? 2.354 -11.593 -5.464 1.00 98.19 191 LEU A C 1
ATOM 1538 O O . LEU A 1 191 ? 1.434 -12.406 -5.403 1.00 98.19 191 LEU A O 1
ATOM 1542 N N . LYS A 1 192 ? 3.000 -11.154 -4.391 1.00 98.31 192 LYS A N 1
ATOM 1543 C CA . LYS A 1 192 ? 2.520 -11.364 -3.030 1.00 98.31 192 LYS A CA 1
ATOM 1544 C C . LYS A 1 192 ? 1.737 -10.122 -2.606 1.00 98.31 192 LYS A C 1
ATOM 1546 O O . LYS A 1 192 ? 2.224 -9.005 -2.764 1.00 98.31 192 LYS A O 1
ATOM 1551 N N . VAL A 1 193 ? 0.516 -10.299 -2.113 1.00 98.56 193 VAL A N 1
ATOM 1552 C CA . VAL A 1 193 ? -0.298 -9.209 -1.554 1.00 98.56 193 VAL A CA 1
ATOM 1553 C C . VAL A 1 193 ? -0.492 -9.470 -0.074 1.00 98.56 193 VAL A C 1
ATOM 1555 O O . VAL A 1 193 ? -1.023 -10.517 0.292 1.00 98.56 193 VAL A O 1
ATOM 1558 N N . HIS A 1 194 ? -0.089 -8.512 0.752 1.00 98.50 194 HIS A N 1
ATOM 1559 C CA . HIS A 1 194 ? -0.332 -8.528 2.188 1.00 98.50 194 HIS A CA 1
ATOM 1560 C C . HIS A 1 194 ? -1.641 -7.794 2.465 1.00 98.50 194 HIS A C 1
ATOM 1562 O O . HIS A 1 194 ? -1.938 -6.772 1.841 1.00 98.50 194 HIS A O 1
ATOM 1568 N N . TYR A 1 195 ? -2.437 -8.305 3.393 1.00 98.19 195 TYR A N 1
ATOM 1569 C CA . TYR A 1 195 ? -3.710 -7.713 3.782 1.00 98.19 195 TYR A CA 1
ATOM 1570 C C . TYR A 1 195 ? -3.850 -7.666 5.300 1.00 98.19 195 TYR A C 1
ATOM 1572 O O . TYR A 1 195 ? -3.191 -8.403 6.035 1.00 98.19 195 TYR A O 1
ATOM 1580 N N . LEU A 1 196 ? -4.723 -6.775 5.754 1.00 97.94 196 LEU A N 1
ATOM 1581 C CA . LEU A 1 196 ? -5.126 -6.640 7.144 1.00 97.94 196 LEU A CA 1
ATOM 1582 C C . LEU A 1 196 ? -6.648 -6.520 7.199 1.00 97.94 196 LEU A C 1
ATOM 1584 O O . LEU A 1 196 ? -7.232 -5.713 6.476 1.00 97.94 196 LEU A O 1
ATOM 1588 N N . ILE A 1 197 ? -7.275 -7.311 8.059 1.00 98.19 197 ILE A N 1
ATOM 1589 C CA . ILE A 1 197 ? -8.706 -7.266 8.350 1.00 98.19 197 ILE A CA 1
ATOM 1590 C C . ILE A 1 197 ? -8.873 -6.647 9.734 1.00 98.19 197 ILE A C 1
ATOM 1592 O O . ILE A 1 197 ? -8.212 -7.085 10.672 1.00 98.19 197 ILE A O 1
ATOM 1596 N N . ALA A 1 198 ? -9.754 -5.660 9.868 1.00 98.06 198 ALA A N 1
ATOM 1597 C CA . ALA A 1 198 ? -10.214 -5.129 11.147 1.00 98.06 198 ALA A CA 1
ATOM 1598 C C . ALA A 1 198 ? -11.693 -5.489 11.339 1.00 98.06 198 ALA A C 1
ATOM 1600 O O . ALA A 1 198 ? -12.508 -5.227 10.457 1.00 98.06 198 ALA A O 1
ATOM 1601 N N . ALA A 1 199 ? -12.045 -6.082 12.475 1.00 98.06 199 ALA A N 1
ATOM 1602 C CA . ALA A 1 199 ? -13.403 -6.501 12.798 1.00 98.06 199 ALA A CA 1
ATOM 1603 C C . ALA A 1 199 ? -13.858 -5.880 14.117 1.00 98.06 199 ALA A C 1
ATOM 1605 O O . ALA A 1 199 ? -13.147 -5.929 15.121 1.00 98.06 199 ALA A O 1
ATOM 1606 N N . GLY A 1 200 ? -15.061 -5.318 14.127 1.00 97.38 200 GLY A N 1
ATOM 1607 C CA . GLY A 1 200 ? -15.602 -4.650 15.302 1.00 97.38 200 GLY A CA 1
ATOM 1608 C C . GLY A 1 200 ? -17.051 -4.235 15.110 1.00 97.38 200 GLY A C 1
ATOM 1609 O O . GLY A 1 200 ? -17.555 -4.142 13.991 1.00 97.38 200 GLY A O 1
ATOM 1610 N N . ASP A 1 201 ? -17.730 -3.974 16.214 1.00 97.50 201 ASP A N 1
ATOM 1611 C CA . ASP A 1 201 ? -19.115 -3.511 16.189 1.00 97.50 201 ASP A CA 1
ATOM 1612 C C . ASP A 1 201 ? -19.160 -2.043 15.751 1.00 97.50 201 ASP A C 1
ATOM 1614 O O . ASP A 1 201 ? -18.215 -1.290 16.008 1.00 97.50 201 ASP A O 1
ATOM 1618 N N . ARG A 1 202 ? -20.239 -1.593 15.096 1.00 96.00 202 ARG A N 1
ATOM 1619 C CA . ARG A 1 202 ? -20.320 -0.218 14.568 1.00 96.00 202 ARG A CA 1
ATOM 1620 C C . ARG A 1 202 ? -20.255 0.838 15.659 1.00 96.00 202 ARG A C 1
ATOM 1622 O O . ARG A 1 202 ? -19.988 1.987 15.351 1.00 96.00 202 ARG A O 1
ATOM 1629 N N . SER A 1 203 ? -20.497 0.489 16.917 1.00 95.81 203 SER A N 1
ATOM 1630 C CA . SER A 1 203 ? -20.333 1.393 18.063 1.00 95.81 203 SER A CA 1
ATOM 1631 C C . SER A 1 203 ? -18.877 1.558 18.522 1.00 95.81 203 SER A C 1
ATOM 1633 O O . SER A 1 203 ? -18.583 2.484 19.275 1.00 95.81 203 SER A O 1
ATOM 1635 N N . GLN A 1 204 ? -17.973 0.675 18.087 1.00 96.88 204 GLN A N 1
ATOM 1636 C CA . GLN A 1 204 ? -16.560 0.638 18.492 1.00 96.88 204 GLN A CA 1
ATOM 1637 C C . GLN A 1 204 ? -15.617 1.003 17.347 1.00 96.88 204 GLN A C 1
ATOM 1639 O O . GLN A 1 204 ? -14.586 1.638 17.569 1.00 96.88 204 GLN A O 1
ATOM 1644 N N . LEU A 1 205 ? -16.005 0.630 16.128 1.00 97.88 205 LEU A N 1
ATOM 1645 C CA . LEU A 1 205 ? -15.259 0.820 14.896 1.00 97.88 205 LEU A CA 1
ATOM 1646 C C . LEU A 1 205 ? -16.181 1.422 13.835 1.00 97.88 205 LEU A C 1
ATOM 1648 O O . LEU A 1 205 ? -17.314 0.976 13.666 1.00 97.88 205 LEU A O 1
ATOM 1652 N N . ASN A 1 206 ? -15.701 2.399 13.080 1.00 98.00 206 ASN A N 1
ATOM 1653 C CA . ASN A 1 206 ? -16.355 2.847 11.854 1.00 98.00 206 ASN A CA 1
ATOM 1654 C C . ASN A 1 206 ? -15.340 2.955 10.724 1.00 98.00 206 ASN A C 1
ATOM 1656 O O . ASN A 1 206 ? -14.172 3.256 10.956 1.00 98.00 206 ASN A O 1
ATOM 1660 N N . ALA A 1 207 ? -15.802 2.723 9.500 1.00 98.06 207 ALA A N 1
ATOM 1661 C CA . ALA A 1 207 ? -14.998 2.853 8.300 1.00 98.06 207 ALA A CA 1
ATOM 1662 C C . ALA A 1 207 ? -15.677 3.777 7.294 1.00 98.06 207 ALA A C 1
ATOM 1664 O O . ALA A 1 207 ? -16.807 3.535 6.872 1.00 98.06 207 ALA A O 1
ATOM 1665 N N . THR A 1 208 ? -14.955 4.808 6.863 1.00 98.31 208 THR A N 1
ATOM 1666 C CA . THR A 1 208 ? -15.401 5.710 5.798 1.00 98.31 208 THR A CA 1
ATOM 1667 C C . THR A 1 208 ? -14.420 5.633 4.629 1.00 98.31 208 THR A C 1
ATOM 1669 O O . THR A 1 208 ? -13.280 6.074 4.776 1.00 98.31 208 THR A O 1
ATOM 1672 N N . PRO A 1 209 ? -14.797 5.057 3.474 1.00 98.19 209 PRO A N 1
ATOM 1673 C CA . PRO A 1 209 ? -13.912 4.960 2.318 1.00 98.19 209 PRO A CA 1
ATOM 1674 C C . PRO A 1 209 ? -13.858 6.273 1.522 1.00 98.19 209 PRO A C 1
ATOM 1676 O O . PRO A 1 209 ? -14.823 7.035 1.477 1.00 98.19 209 PRO A O 1
ATOM 1679 N N . LYS A 1 210 ? -12.738 6.518 0.838 1.00 98.12 210 LYS A N 1
ATOM 1680 C CA . LYS A 1 210 ? -12.582 7.598 -0.147 1.00 98.12 210 LYS A CA 1
ATOM 1681 C C . LYS A 1 210 ? -11.580 7.192 -1.220 1.00 98.12 210 LYS A C 1
ATOM 1683 O O . LYS A 1 210 ? -10.538 6.625 -0.911 1.00 98.12 210 LYS A O 1
ATOM 1688 N N . THR A 1 211 ? -11.869 7.524 -2.472 1.00 98.25 211 THR A N 1
ATOM 1689 C CA . THR A 1 211 ? -10.921 7.367 -3.582 1.00 98.25 211 THR A CA 1
ATOM 1690 C C . THR A 1 211 ? -10.368 8.728 -3.971 1.00 98.25 211 THR A C 1
ATOM 1692 O O . THR A 1 211 ? -11.105 9.712 -4.025 1.00 98.25 211 THR A O 1
ATOM 1695 N N . LEU A 1 212 ? -9.062 8.777 -4.204 1.00 98.38 212 LEU A N 1
ATOM 1696 C CA . LEU A 1 212 ? -8.328 9.956 -4.639 1.00 98.38 212 LEU A CA 1
ATOM 1697 C C . LEU A 1 212 ? -7.541 9.587 -5.890 1.00 98.38 212 LEU A C 1
ATOM 1699 O O . LEU A 1 212 ? -6.943 8.511 -5.952 1.00 98.38 212 LEU A O 1
ATOM 1703 N N . THR A 1 213 ? -7.540 10.497 -6.856 1.00 98.06 213 THR A N 1
ATOM 1704 C CA . THR A 1 213 ? -6.887 10.321 -8.150 1.00 98.06 213 THR A CA 1
ATOM 1705 C C . THR A 1 213 ? -5.974 11.505 -8.401 1.00 98.06 213 THR A C 1
ATOM 1707 O O . THR A 1 213 ? -6.340 12.647 -8.120 1.00 98.06 213 THR A O 1
ATOM 1710 N N . LYS A 1 214 ? -4.795 11.229 -8.948 1.00 97.00 214 LYS A N 1
ATOM 1711 C CA . LYS A 1 214 ? -3.884 12.235 -9.476 1.00 97.00 214 LYS A CA 1
ATOM 1712 C C . LYS A 1 214 ? -3.432 11.821 -10.862 1.00 97.00 214 LYS A C 1
ATOM 1714 O O . LYS A 1 214 ? -2.868 10.744 -11.037 1.00 97.00 214 LYS A O 1
ATOM 1719 N N . ASP A 1 215 ? -3.642 12.689 -11.834 1.00 95.94 215 ASP A N 1
ATOM 1720 C CA . ASP A 1 215 ? -3.150 12.513 -13.189 1.00 95.94 215 ASP A CA 1
ATOM 1721 C C . ASP A 1 215 ? -2.308 13.711 -13.617 1.00 95.94 215 ASP A C 1
ATOM 1723 O O . ASP A 1 215 ? -2.497 14.834 -13.151 1.00 95.94 215 ASP A O 1
ATOM 1727 N N . TYR A 1 216 ? -1.313 13.450 -14.458 1.00 94.50 216 TYR A N 1
ATOM 1728 C CA . TYR A 1 216 ? -0.519 14.506 -15.071 1.00 94.50 216 TYR A CA 1
ATOM 1729 C C . TYR A 1 216 ? 0.261 13.984 -16.287 1.00 94.50 216 TYR A C 1
ATOM 1731 O O . TYR A 1 216 ? 0.676 12.817 -16.328 1.00 94.50 216 TYR A O 1
ATOM 1739 N N . PRO A 1 217 ? 0.495 14.846 -17.291 1.00 93.50 217 PRO A N 1
ATOM 1740 C CA . PRO A 1 217 ? 1.397 14.565 -18.396 1.00 93.50 217 PRO A CA 1
ATOM 1741 C C . PRO A 1 217 ? 2.843 14.976 -18.075 1.00 93.50 217 PRO A C 1
ATOM 1743 O O . PRO A 1 217 ? 3.104 15.782 -17.183 1.00 93.50 217 PRO A O 1
ATOM 1746 N N . TRP A 1 218 ? 3.799 14.489 -18.868 1.00 90.94 218 TRP A N 1
ATOM 1747 C CA . TRP A 1 218 ? 5.165 15.020 -18.906 1.00 90.94 218 TRP A CA 1
ATOM 1748 C C . TRP A 1 218 ? 5.724 15.121 -20.327 1.00 90.94 218 TRP A C 1
ATOM 1750 O O . TRP A 1 218 ? 5.449 14.306 -21.217 1.00 90.94 218 TRP A O 1
ATOM 1760 N N . GLY A 1 219 ? 6.563 16.139 -20.523 1.00 87.81 219 GLY A N 1
ATOM 1761 C CA . GLY A 1 219 ? 7.326 16.367 -21.744 1.00 87.81 219 GLY A CA 1
ATOM 1762 C C . GLY A 1 219 ? 8.668 15.629 -21.765 1.00 87.81 219 GLY A C 1
ATOM 1763 O O . GLY A 1 219 ? 9.052 14.927 -20.833 1.00 87.81 219 GLY A O 1
ATOM 1764 N N . ARG A 1 220 ? 9.430 15.812 -22.851 1.00 83.19 220 ARG A N 1
ATOM 1765 C CA . ARG A 1 220 ? 10.801 15.272 -22.967 1.00 83.19 220 ARG A CA 1
ATOM 1766 C C . ARG A 1 220 ? 11.853 16.110 -22.239 1.00 83.19 220 ARG A C 1
ATOM 1768 O O . ARG A 1 220 ? 12.923 15.585 -21.949 1.00 83.19 220 ARG A O 1
ATOM 1775 N N . LYS A 1 221 ? 11.580 17.396 -22.023 1.00 79.06 221 LYS A N 1
ATOM 1776 C CA . LYS A 1 221 ? 12.537 18.364 -21.470 1.00 79.06 221 LYS A CA 1
ATOM 1777 C C . LYS A 1 221 ? 12.208 18.742 -20.029 1.00 79.06 221 LYS A C 1
ATOM 1779 O O . LYS A 1 221 ? 13.127 18.959 -19.254 1.00 79.06 221 LYS A O 1
ATOM 1784 N N . ASP A 1 222 ? 10.927 18.744 -19.680 1.00 75.75 222 ASP A N 1
ATOM 1785 C CA . ASP A 1 222 ? 10.455 19.268 -18.399 1.00 75.75 222 ASP A CA 1
ATOM 1786 C C . ASP A 1 222 ? 10.394 18.160 -17.356 1.00 75.75 222 ASP A C 1
ATOM 1788 O O . ASP A 1 222 ? 9.843 17.087 -17.619 1.00 75.75 222 ASP A O 1
ATOM 1792 N N . GLU A 1 223 ? 10.970 18.393 -16.183 1.00 76.50 223 GLU A N 1
ATOM 1793 C CA . GLU A 1 223 ? 10.824 17.515 -15.024 1.00 76.50 223 GLU A CA 1
ATOM 1794 C C . GLU A 1 223 ? 9.516 17.862 -14.316 1.00 76.50 223 GLU A C 1
ATOM 1796 O O . GLU A 1 223 ? 9.239 19.032 -14.058 1.00 76.50 223 GLU A O 1
ATOM 1801 N N . PHE A 1 224 ? 8.700 16.856 -14.005 1.00 80.38 224 PHE A N 1
ATOM 1802 C CA . PHE A 1 224 ? 7.546 17.094 -13.150 1.00 80.38 224 PHE A CA 1
ATOM 1803 C C . PHE A 1 224 ? 8.018 17.089 -11.699 1.00 80.38 224 PHE A C 1
ATOM 1805 O O . PHE A 1 224 ? 8.575 16.093 -11.232 1.00 80.38 224 PHE A O 1
ATOM 1812 N N . HIS A 1 225 ? 7.794 18.197 -11.001 1.00 81.25 225 HIS A N 1
ATOM 1813 C CA . HIS A 1 225 ? 8.030 18.302 -9.569 1.00 81.25 225 HIS A CA 1
ATOM 1814 C C . HIS A 1 225 ? 6.710 18.075 -8.837 1.00 81.25 225 HIS A C 1
ATOM 1816 O O . HIS A 1 225 ? 5.713 18.736 -9.120 1.00 81.25 225 HIS A O 1
ATOM 1822 N N . HIS A 1 226 ? 6.708 17.126 -7.905 1.00 86.75 226 HIS A N 1
ATOM 1823 C CA . HIS A 1 226 ? 5.548 16.801 -7.090 1.00 86.75 226 HIS A CA 1
ATOM 1824 C C . HIS A 1 226 ? 5.751 17.298 -5.661 1.00 86.75 226 HIS A C 1
ATOM 1826 O O . HIS A 1 226 ? 6.809 17.099 -5.067 1.00 86.75 226 HIS A O 1
ATOM 1832 N N . THR A 1 227 ? 4.706 17.893 -5.097 1.00 90.44 227 THR A N 1
ATOM 1833 C CA . THR A 1 227 ? 4.577 18.097 -3.656 1.00 90.44 227 THR A CA 1
ATOM 1834 C C . THR A 1 227 ? 3.339 17.368 -3.170 1.00 90.44 227 THR A C 1
ATOM 1836 O O . THR A 1 227 ? 2.307 17.384 -3.845 1.00 90.44 227 THR A O 1
ATOM 1839 N N . ALA A 1 228 ? 3.448 16.764 -1.988 1.00 95.50 228 ALA A N 1
ATOM 1840 C CA . ALA A 1 228 ? 2.316 16.122 -1.346 1.00 95.50 228 ALA A CA 1
ATOM 1841 C C . ALA A 1 228 ? 1.191 17.142 -1.106 1.00 95.50 228 ALA A C 1
ATOM 1843 O O . ALA A 1 228 ? 1.433 18.302 -0.758 1.00 95.50 228 ALA A O 1
ATOM 1844 N N . GLU A 1 229 ? -0.045 16.704 -1.300 1.00 97.06 229 GLU A N 1
ATOM 1845 C CA . GLU A 1 229 ? -1.238 17.543 -1.229 1.00 97.06 229 GLU A CA 1
ATOM 1846 C C . GLU A 1 229 ? -2.001 17.288 0.068 1.00 97.06 229 GLU A C 1
ATOM 1848 O O . GLU A 1 229 ? -2.076 16.158 0.552 1.00 97.06 229 GLU A O 1
ATOM 1853 N N . LYS A 1 230 ? -2.590 18.341 0.642 1.00 98.19 230 LYS A N 1
ATOM 1854 C CA . LYS A 1 230 ? -3.389 18.230 1.866 1.00 98.19 230 LYS A CA 1
ATOM 1855 C C . LYS A 1 230 ? -4.854 17.998 1.532 1.00 98.19 230 LYS A C 1
ATOM 1857 O O . LYS A 1 230 ? -5.441 18.713 0.727 1.00 98.19 230 LYS A O 1
ATOM 1862 N N . TYR A 1 231 ? -5.450 17.047 2.232 1.00 98.50 231 TYR A N 1
ATOM 1863 C CA . TYR A 1 231 ? -6.845 16.660 2.110 1.00 98.50 231 TYR A CA 1
ATOM 1864 C C . TYR A 1 231 ? -7.461 16.474 3.495 1.00 98.50 231 TYR A C 1
ATOM 1866 O O . TYR A 1 231 ? -6.765 16.444 4.510 1.00 98.50 231 TYR A O 1
ATOM 1874 N N . TYR A 1 232 ? -8.780 16.298 3.523 1.00 98.31 232 TYR A N 1
ATOM 1875 C CA . TYR A 1 232 ? -9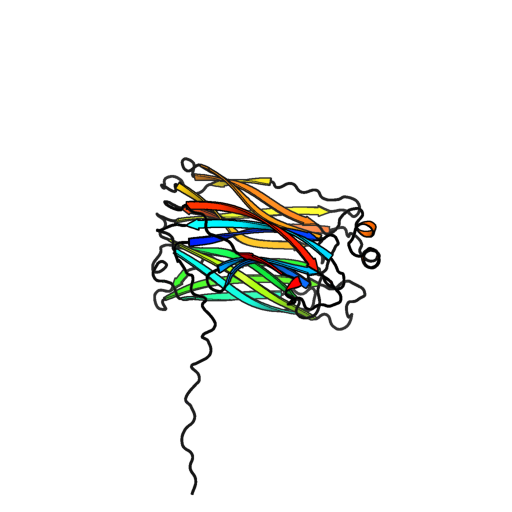.494 15.857 4.713 1.00 98.31 232 TYR A CA 1
ATOM 1876 C C . TYR A 1 232 ? -10.539 14.786 4.384 1.00 98.31 232 TYR A C 1
ATOM 1878 O O . TYR A 1 232 ? -10.995 14.645 3.237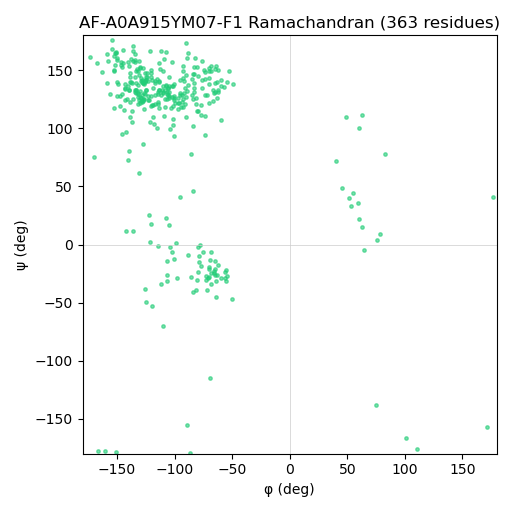 1.00 98.31 232 TYR A O 1
ATOM 1886 N N . MET A 1 233 ? -10.899 14.013 5.404 1.00 98.12 233 MET A N 1
ATOM 1887 C CA . MET A 1 233 ? -12.025 13.084 5.412 1.00 98.12 233 MET A CA 1
ATOM 1888 C C . MET A 1 233 ? -12.931 13.402 6.593 1.00 98.12 233 MET A C 1
ATOM 1890 O O . MET A 1 233 ? -12.453 13.750 7.671 1.00 98.12 233 MET A O 1
ATOM 1894 N N . LEU A 1 234 ? -14.235 13.294 6.359 1.00 97.88 234 LEU A N 1
ATOM 1895 C CA . LEU A 1 234 ? -15.240 13.337 7.408 1.00 97.88 234 LEU A CA 1
ATOM 1896 C C . LEU A 1 234 ? -15.647 11.903 7.705 1.00 97.88 234 LEU A C 1
ATOM 1898 O O . LEU A 1 234 ? -16.026 11.175 6.790 1.00 97.88 234 LEU A O 1
ATOM 1902 N N . GLY A 1 235 ? -15.530 11.521 8.962 1.00 96.50 235 GLY A N 1
ATOM 1903 C CA . GLY A 1 235 ? -16.055 10.287 9.496 1.00 96.50 235 GLY A CA 1
ATOM 1904 C C . GLY A 1 235 ? -17.484 10.449 10.001 1.00 96.50 235 GLY A C 1
ATOM 1905 O O . GLY A 1 235 ? -18.243 11.323 9.558 1.00 96.50 235 GLY A O 1
ATOM 1906 N N . ARG A 1 236 ? -17.878 9.582 10.929 1.00 94.56 236 ARG A N 1
ATOM 1907 C CA . ARG A 1 236 ? -19.252 9.504 11.421 1.00 94.56 236 ARG A CA 1
ATOM 1908 C C . ARG A 1 236 ? -19.466 10.420 12.625 1.00 94.56 236 ARG A C 1
ATOM 1910 O O . ARG A 1 236 ? -19.052 10.132 13.742 1.00 94.56 236 ARG A O 1
ATOM 1917 N N . LYS A 1 237 ? -20.225 11.495 12.404 1.00 88.69 237 LYS A N 1
ATOM 1918 C CA . LYS A 1 237 ? -20.649 12.425 13.462 1.00 88.69 237 LYS A CA 1
ATOM 1919 C C . LYS A 1 237 ? -21.575 11.766 14.491 1.00 88.69 237 LYS A C 1
ATOM 1921 O O . LYS A 1 237 ? -22.367 10.886 14.153 1.00 88.69 237 LYS A O 1
ATOM 1926 N N . GLY A 1 238 ? -21.530 12.272 15.725 1.00 78.81 238 GLY A N 1
ATOM 1927 C CA . GLY A 1 238 ? -22.458 11.902 16.803 1.00 78.81 238 GLY A CA 1
ATOM 1928 C C . GLY A 1 238 ? -22.162 10.560 17.480 1.00 78.81 238 GLY A C 1
ATOM 1929 O O . GLY A 1 238 ? -22.977 10.088 18.267 1.00 78.81 238 GLY A O 1
ATOM 1930 N N . GLN A 1 239 ? -21.021 9.946 17.174 1.00 82.31 239 GLN A N 1
ATOM 1931 C CA . GLN A 1 239 ? -20.483 8.770 17.858 1.00 82.31 239 GLN A CA 1
ATOM 1932 C C . GLN A 1 239 ? -19.204 9.172 18.600 1.00 82.31 239 GLN A C 1
ATOM 1934 O O . GLN A 1 239 ? -18.496 10.084 18.181 1.00 82.31 239 GLN A O 1
ATOM 1939 N N . ASP A 1 240 ? -18.908 8.487 19.699 1.00 91.75 240 ASP A N 1
ATOM 1940 C CA . ASP A 1 240 ? -17.808 8.823 20.611 1.00 91.75 240 ASP A CA 1
ATOM 1941 C C . ASP A 1 240 ? -16.450 8.244 20.155 1.00 91.75 240 ASP A C 1
ATOM 1943 O O . ASP A 1 240 ? -15.725 7.632 20.939 1.00 91.75 240 ASP A O 1
ATOM 1947 N N . TYR A 1 241 ? -16.097 8.385 18.871 1.00 97.12 241 TYR A N 1
ATOM 1948 C CA . TYR A 1 241 ? -14.805 7.907 18.367 1.00 97.12 241 TYR A CA 1
ATOM 1949 C C . TYR A 1 241 ? -13.677 8.864 18.755 1.00 97.12 241 TYR A C 1
ATOM 1951 O O . TYR A 1 241 ? -13.588 9.983 18.242 1.00 97.12 241 TYR A O 1
ATOM 1959 N N . GLN A 1 242 ? -12.793 8.415 19.646 1.00 97.19 242 GLN A N 1
ATOM 1960 C CA . GLN A 1 242 ? -11.717 9.241 20.196 1.00 97.19 242 GLN A CA 1
ATOM 1961 C C . GLN A 1 242 ? -10.516 9.367 19.264 1.00 97.19 242 GLN A C 1
ATOM 1963 O O . GLN A 1 242 ? -9.820 10.383 19.298 1.00 97.19 242 GLN A O 1
ATOM 1968 N N . THR A 1 243 ? -10.243 8.346 18.454 1.00 98.00 243 THR A N 1
ATOM 1969 C CA . THR A 1 243 ? -9.040 8.280 17.621 1.00 98.00 243 THR A CA 1
ATOM 1970 C C . THR A 1 243 ? -9.359 7.760 16.228 1.00 98.00 243 THR A C 1
ATOM 1972 O O . THR A 1 243 ? -10.394 7.134 15.997 1.00 98.00 243 THR A O 1
ATOM 1975 N N . ALA A 1 244 ? -8.470 8.038 15.275 1.00 98.31 244 ALA A N 1
ATOM 1976 C CA . ALA A 1 244 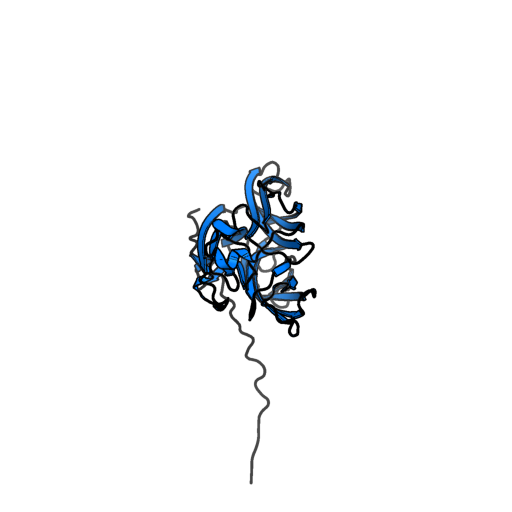? -8.637 7.587 13.905 1.00 98.31 244 ALA A CA 1
ATOM 1977 C C . ALA A 1 244 ? -7.303 7.253 13.227 1.00 98.31 244 ALA A C 1
ATOM 1979 O O . ALA A 1 244 ? -6.258 7.817 13.554 1.00 98.31 244 ALA A O 1
ATOM 1980 N N . ALA A 1 245 ? -7.350 6.349 12.252 1.00 98.50 245 ALA A N 1
ATOM 1981 C CA . ALA A 1 245 ? -6.233 6.005 11.378 1.00 98.50 245 ALA A CA 1
ATOM 1982 C C . ALA A 1 245 ? -6.682 5.940 9.915 1.00 98.50 245 ALA A C 1
ATOM 1984 O O . ALA A 1 245 ? -7.868 5.833 9.610 1.00 98.50 245 ALA A O 1
ATOM 1985 N N . LEU A 1 246 ? -5.708 5.972 9.004 1.00 98.69 246 LEU A N 1
ATOM 1986 C CA . LEU A 1 246 ? -5.926 5.711 7.584 1.00 98.69 246 LEU A CA 1
ATOM 1987 C C . LEU A 1 246 ? -5.285 4.387 7.199 1.00 98.69 246 LEU A C 1
ATOM 1989 O O . LEU A 1 246 ? -4.139 4.128 7.567 1.00 98.69 246 LEU A O 1
ATOM 1993 N N . GLY A 1 247 ? -6.016 3.600 6.417 1.00 98.50 247 GLY A N 1
ATOM 1994 C CA . GLY A 1 247 ? -5.492 2.460 5.676 1.00 98.50 247 GLY A CA 1
ATOM 1995 C C . GLY A 1 247 ? -5.727 2.612 4.177 1.00 98.50 247 GLY A C 1
ATOM 1996 O O . GLY A 1 247 ? -6.504 3.463 3.738 1.00 98.50 247 GLY A O 1
ATOM 1997 N N . ILE A 1 248 ? -5.059 1.778 3.384 1.00 98.81 248 ILE A N 1
ATOM 1998 C CA . ILE A 1 248 ? -5.206 1.736 1.925 1.00 98.81 248 ILE A CA 1
ATOM 1999 C C . ILE A 1 248 ? -6.027 0.497 1.557 1.00 98.81 248 ILE A C 1
ATOM 2001 O O . ILE A 1 248 ? -5.683 -0.604 1.955 1.00 98.81 248 ILE A O 1
ATOM 2005 N N . LYS A 1 249 ? -7.097 0.643 0.776 1.00 98.44 249 LYS A N 1
ATOM 2006 C CA . LYS A 1 249 ? -7.901 -0.455 0.203 1.00 98.44 249 LYS A CA 1
ATOM 2007 C C . LYS A 1 249 ? -7.528 -0.797 -1.234 1.00 98.44 249 LYS A C 1
ATOM 2009 O O . LYS A 1 249 ? -7.714 -1.926 -1.689 1.00 98.44 249 LYS A O 1
ATOM 2014 N N . SER A 1 250 ? -7.033 0.180 -1.981 1.00 98.69 250 SER A N 1
ATOM 2015 C CA . SER A 1 250 ? -6.636 -0.035 -3.366 1.00 98.69 250 SER A CA 1
ATOM 2016 C C . SER A 1 250 ? -5.551 0.926 -3.791 1.00 98.69 250 SER A C 1
ATOM 2018 O O . SER A 1 250 ? -5.533 2.069 -3.353 1.00 98.69 250 SER A O 1
ATOM 2020 N N . MET A 1 251 ? -4.718 0.488 -4.723 1.00 98.56 251 MET A N 1
ATOM 2021 C CA . MET A 1 251 ? -3.786 1.350 -5.437 1.00 98.56 251 MET A CA 1
ATOM 2022 C C . MET A 1 251 ? -3.836 1.025 -6.926 1.00 98.56 251 MET A C 1
ATOM 2024 O O . MET A 1 251 ? -4.004 -0.141 -7.304 1.00 98.56 251 MET A O 1
ATOM 2028 N N . ALA A 1 252 ? -3.687 2.045 -7.765 1.00 98.50 252 ALA A N 1
ATOM 2029 C CA . ALA A 1 252 ? -3.503 1.875 -9.194 1.00 98.50 252 ALA A CA 1
ATOM 2030 C C . ALA A 1 252 ? -2.439 2.832 -9.737 1.00 98.50 252 ALA A C 1
ATOM 2032 O O . ALA A 1 252 ? -2.371 3.998 -9.359 1.00 98.50 252 ALA A O 1
ATOM 2033 N N . LEU A 1 253 ? -1.627 2.315 -10.651 1.00 98.19 253 LEU A N 1
ATOM 2034 C CA . LEU A 1 253 ? -0.754 3.059 -11.544 1.00 98.19 253 LEU A CA 1
ATOM 2035 C C . LEU A 1 253 ? -1.194 2.714 -12.960 1.00 98.19 253 LEU A C 1
ATOM 2037 O O . LEU A 1 253 ? -1.131 1.547 -13.344 1.00 98.19 253 LEU A O 1
ATOM 2041 N N . THR A 1 254 ? -1.612 3.713 -13.728 1.00 98.12 254 THR A N 1
ATOM 2042 C CA . THR A 1 254 ? -1.948 3.567 -15.145 1.00 98.12 254 THR A CA 1
ATOM 2043 C C . THR A 1 254 ? -1.108 4.528 -15.960 1.00 98.12 254 THR A C 1
ATOM 2045 O O . THR A 1 254 ? -1.091 5.726 -15.696 1.00 98.12 254 THR A O 1
ATOM 2048 N N . LEU A 1 255 ? -0.430 4.003 -16.970 1.00 96.00 255 LEU A N 1
ATOM 2049 C CA . LEU A 1 255 ? 0.420 4.754 -17.875 1.00 96.00 255 LEU A CA 1
ATOM 2050 C C . LEU A 1 255 ? -0.077 4.612 -19.312 1.00 96.00 255 LEU A C 1
ATOM 2052 O O . LEU A 1 255 ? -0.606 3.571 -19.715 1.00 96.00 255 LEU A O 1
ATOM 2056 N N . ASN A 1 256 ? 0.160 5.640 -20.122 1.00 94.25 256 ASN A N 1
ATOM 2057 C CA . ASN A 1 256 ? -0.226 5.635 -21.536 1.00 94.25 256 ASN A CA 1
ATOM 2058 C C . ASN A 1 256 ? 0.514 4.581 -22.370 1.00 94.25 256 ASN A C 1
ATOM 2060 O O . ASN A 1 256 ? 0.032 4.146 -23.415 1.00 94.25 256 ASN A O 1
ATOM 2064 N N . ALA A 1 257 ? 1.707 4.203 -21.925 1.00 91.62 257 ALA A N 1
ATOM 2065 C CA . ALA A 1 257 ? 2.535 3.165 -22.505 1.00 91.62 257 ALA A CA 1
ATOM 2066 C C . ALA A 1 257 ? 3.402 2.544 -21.405 1.00 91.62 257 ALA A C 1
ATOM 2068 O O . ALA A 1 257 ? 3.320 2.910 -20.238 1.00 91.62 257 ALA A O 1
ATOM 2069 N N . ALA A 1 258 ? 4.255 1.597 -21.768 1.00 89.19 258 ALA A N 1
ATOM 2070 C CA . ALA A 1 258 ? 5.220 1.056 -20.827 1.00 89.19 258 ALA A CA 1
ATOM 2071 C C . ALA A 1 258 ? 6.390 2.030 -20.639 1.00 89.19 258 ALA A C 1
ATOM 2073 O O . ALA A 1 258 ? 7.113 2.329 -21.600 1.00 89.19 258 ALA A O 1
ATOM 2074 N N . HIS A 1 259 ? 6.590 2.489 -19.405 1.00 88.56 259 HIS A N 1
ATOM 2075 C CA . HIS A 1 259 ? 7.658 3.423 -19.054 1.00 88.56 259 HIS A CA 1
ATOM 2076 C C . HIS A 1 259 ? 8.685 2.779 -18.138 1.00 88.56 259 HIS A C 1
ATOM 2078 O O . HIS A 1 259 ? 8.430 1.796 -17.444 1.00 88.56 259 HIS A O 1
ATOM 2084 N N . TRP A 1 260 ? 9.884 3.343 -18.169 1.00 87.56 260 TRP A N 1
ATOM 2085 C CA . TRP A 1 260 ? 10.846 3.076 -17.116 1.00 87.56 260 TRP A CA 1
ATOM 2086 C C . TRP A 1 260 ? 10.365 3.740 -15.829 1.00 87.56 260 TRP A C 1
ATOM 2088 O O . TRP A 1 260 ? 9.720 4.785 -15.879 1.00 87.56 260 TRP A O 1
ATOM 2098 N N . THR A 1 261 ? 10.688 3.149 -14.691 1.00 89.69 261 THR A N 1
ATOM 2099 C CA . THR A 1 261 ? 10.369 3.726 -13.384 1.00 89.69 261 THR A CA 1
ATOM 2100 C C . THR A 1 261 ? 11.658 4.239 -12.759 1.00 89.69 261 THR A C 1
ATOM 2102 O O . THR A 1 261 ? 12.689 3.584 -12.878 1.00 89.69 261 THR A O 1
ATOM 2105 N N . VAL A 1 262 ? 11.607 5.424 -12.156 1.00 90.88 262 VAL A N 1
ATOM 2106 C CA . VAL A 1 262 ? 12.682 6.021 -11.344 1.00 90.88 262 VAL A CA 1
ATOM 2107 C C . VAL A 1 262 ? 12.145 6.254 -9.949 1.00 90.88 262 VAL A C 1
ATOM 2109 O O . VAL A 1 262 ? 12.722 5.774 -8.986 1.00 90.88 262 VAL A O 1
ATOM 2112 N N . GLU A 1 263 ? 11.010 6.944 -9.843 1.00 94.38 263 GLU A N 1
ATOM 2113 C CA . GLU A 1 263 ? 10.353 7.191 -8.562 1.00 94.38 263 GLU A CA 1
ATOM 2114 C C . GLU A 1 263 ? 8.910 6.709 -8.628 1.00 94.38 263 GLU A C 1
ATOM 2116 O O . GLU A 1 263 ? 8.235 6.874 -9.652 1.00 94.38 263 GLU A O 1
ATOM 2121 N N . TYR A 1 264 ? 8.446 6.103 -7.539 1.00 96.69 264 TYR A N 1
ATOM 2122 C CA . TYR A 1 264 ? 7.042 5.775 -7.350 1.00 96.69 264 TYR A CA 1
ATOM 2123 C C . TYR A 1 264 ? 6.654 5.955 -5.887 1.00 96.69 264 TYR A C 1
ATOM 2125 O O . TYR A 1 264 ? 7.171 5.274 -5.002 1.00 96.69 264 TYR A O 1
ATOM 2133 N N . HIS A 1 265 ? 5.762 6.906 -5.642 1.00 98.00 265 HIS A N 1
ATOM 2134 C CA . HIS A 1 265 ? 5.184 7.193 -4.347 1.00 98.00 265 HIS A CA 1
ATOM 2135 C C . HIS A 1 265 ? 3.695 6.870 -4.394 1.00 98.00 265 HIS A C 1
ATOM 2137 O O . HIS A 1 265 ? 2.966 7.265 -5.310 1.00 98.00 265 HIS A O 1
ATOM 2143 N N . ASN A 1 266 ? 3.249 6.156 -3.375 1.00 98.31 266 ASN A N 1
ATOM 2144 C CA . ASN A 1 266 ? 1.844 6.020 -3.049 1.00 98.31 266 ASN A CA 1
ATOM 2145 C C . ASN A 1 266 ? 1.790 5.934 -1.537 1.00 98.31 266 ASN A C 1
ATOM 2147 O O . ASN A 1 266 ? 2.047 4.865 -0.990 1.00 98.31 266 ASN A O 1
ATOM 2151 N N . ASN A 1 267 ? 1.572 7.062 -0.867 1.00 98.38 267 ASN A N 1
ATOM 2152 C CA . ASN A 1 267 ? 1.458 7.081 0.582 1.00 98.38 267 ASN A CA 1
ATOM 2153 C C . ASN A 1 267 ? 0.449 8.107 1.088 1.00 98.38 267 ASN A C 1
ATOM 2155 O O . ASN A 1 267 ? 0.139 9.106 0.436 1.00 98.38 267 ASN A O 1
ATOM 2159 N N . VAL A 1 268 ? -0.049 7.824 2.288 1.00 98.44 268 VAL A N 1
ATOM 2160 C CA . VAL A 1 268 ? -0.972 8.676 3.021 1.00 98.44 268 VAL A CA 1
ATOM 2161 C C . VAL A 1 268 ? -0.435 8.933 4.428 1.00 98.44 268 VAL A C 1
ATOM 2163 O O . VAL A 1 268 ? -0.155 8.011 5.193 1.00 98.44 268 VAL A O 1
ATOM 2166 N N . THR A 1 269 ? -0.289 10.206 4.785 1.00 98.25 269 THR A N 1
ATOM 2167 C CA . THR A 1 269 ? 0.216 10.645 6.091 1.00 98.25 269 THR A CA 1
ATOM 2168 C C . THR A 1 269 ? -0.888 11.395 6.845 1.00 98.25 269 THR A C 1
ATOM 2170 O O . THR A 1 269 ? -1.122 12.569 6.559 1.00 98.25 269 THR A O 1
ATOM 2173 N N . PRO A 1 270 ? -1.582 10.753 7.802 1.00 97.94 270 PRO A N 1
ATOM 2174 C CA . PRO A 1 270 ? -2.444 11.420 8.774 1.00 97.94 270 PRO A CA 1
ATOM 2175 C C . PRO A 1 270 ? -1.739 12.602 9.443 1.00 97.94 270 PRO A C 1
ATOM 2177 O O . PRO A 1 270 ? -0.565 12.500 9.804 1.00 97.94 270 PRO A O 1
ATOM 2180 N N . LEU A 1 271 ? -2.463 13.708 9.605 1.00 98.06 271 LEU A N 1
ATOM 2181 C CA . LEU A 1 271 ? -1.977 14.923 10.252 1.00 98.06 271 LEU A CA 1
ATOM 2182 C C . LEU A 1 271 ? -2.668 15.120 11.601 1.00 98.06 271 LEU A C 1
ATOM 2184 O O . LEU A 1 271 ? -2.035 14.952 12.638 1.00 98.06 271 LEU A O 1
ATOM 2188 N N . ILE A 1 272 ? -3.959 15.456 11.595 1.00 97.94 272 ILE A N 1
ATOM 2189 C CA . ILE A 1 272 ? -4.717 15.737 12.817 1.00 97.94 272 ILE A CA 1
ATOM 2190 C C . ILE A 1 272 ? -6.144 15.216 12.705 1.00 97.94 272 ILE A C 1
ATOM 2192 O O . ILE A 1 272 ? -6.807 15.419 11.689 1.00 97.94 272 ILE A O 1
ATOM 2196 N N . TYR A 1 273 ? -6.603 14.545 13.761 1.00 98.12 273 TYR A N 1
ATOM 2197 C CA . TYR A 1 273 ? -7.989 14.127 13.928 1.00 98.12 273 TYR A CA 1
ATOM 2198 C C . TYR A 1 273 ? -8.673 15.015 14.964 1.00 98.12 273 TYR A C 1
ATOM 2200 O O . TYR A 1 273 ? -8.164 15.189 16.070 1.00 98.12 273 TYR A O 1
ATOM 2208 N N . ASN A 1 274 ? -9.827 15.565 14.606 1.00 97.31 274 ASN A N 1
ATOM 2209 C CA . ASN A 1 274 ? -10.706 16.290 15.507 1.00 97.31 274 ASN A CA 1
ATOM 2210 C C . ASN A 1 274 ? -11.959 15.439 15.754 1.00 97.31 274 ASN A C 1
ATOM 2212 O O . ASN A 1 274 ? -12.777 15.253 14.849 1.00 97.31 274 ASN A O 1
ATOM 2216 N N . LYS A 1 275 ? -12.093 14.929 16.980 1.00 95.56 275 LYS A N 1
ATOM 2217 C CA . LYS A 1 275 ? -13.171 14.015 17.380 1.00 95.56 275 LYS A CA 1
ATOM 2218 C C . LYS A 1 275 ? -14.537 14.695 17.464 1.00 95.56 275 LYS A C 1
ATOM 2220 O O . LYS A 1 275 ? -15.551 14.068 17.190 1.00 95.56 275 LYS A O 1
ATOM 2225 N N . GLU A 1 276 ? -14.578 15.992 17.762 1.00 94.94 276 GLU A N 1
ATOM 2226 C CA . GLU A 1 276 ? -15.818 16.767 17.873 1.00 94.94 276 GLU A CA 1
ATOM 2227 C C . GLU A 1 276 ? -16.499 16.938 16.506 1.00 94.94 276 GLU A C 1
ATOM 2229 O O . GLU A 1 276 ? -17.724 16.956 16.393 1.00 94.94 276 GLU A O 1
ATOM 2234 N N . THR A 1 277 ? -15.698 17.047 15.445 1.00 95.88 277 THR A N 1
ATOM 2235 C CA . THR A 1 277 ? -16.165 17.208 14.061 1.00 95.88 277 THR A CA 1
ATOM 2236 C C . THR A 1 277 ? -16.086 15.925 13.237 1.00 95.88 277 THR A C 1
ATOM 2238 O O . THR A 1 277 ? -16.578 15.920 12.103 1.00 95.88 277 THR A O 1
ATOM 2241 N N . ALA A 1 278 ? -15.495 14.862 13.796 1.00 97.38 278 ALA A N 1
ATOM 2242 C CA . ALA A 1 278 ? -15.121 13.631 13.103 1.00 97.38 278 ALA A CA 1
ATOM 2243 C C . ALA A 1 278 ? -14.288 13.910 11.836 1.00 97.38 278 ALA A C 1
ATOM 2245 O O . ALA A 1 278 ? -14.510 13.319 10.782 1.00 97.38 278 ALA A O 1
ATOM 2246 N N . ARG A 1 279 ? -13.357 14.870 11.890 1.00 97.75 279 ARG A N 1
ATOM 2247 C CA . ARG A 1 279 ? -12.540 15.271 10.734 1.00 97.75 279 ARG A CA 1
ATOM 2248 C C . ARG A 1 279 ? -11.106 14.802 10.906 1.00 97.75 279 ARG A C 1
ATOM 2250 O O . ARG A 1 279 ? -10.458 15.180 11.876 1.00 97.75 279 ARG A O 1
ATOM 2257 N N . LEU A 1 280 ? -10.588 14.064 9.926 1.00 98.56 280 LEU A N 1
ATOM 2258 C CA . LEU A 1 280 ? -9.161 13.762 9.813 1.00 98.56 280 LEU A CA 1
ATOM 2259 C C . LEU A 1 280 ? -8.551 14.539 8.645 1.00 98.56 280 LEU A C 1
ATOM 2261 O O . LEU A 1 280 ? -8.921 14.314 7.491 1.00 98.56 280 LEU A O 1
ATOM 2265 N N . ASP A 1 281 ? -7.586 15.403 8.939 1.00 98.75 281 ASP A N 1
ATOM 2266 C CA . ASP A 1 281 ? -6.701 15.995 7.938 1.00 98.75 281 ASP A CA 1
ATOM 2267 C C . ASP A 1 281 ? -5.528 15.052 7.650 1.00 98.75 281 ASP A C 1
ATOM 2269 O O . ASP A 1 281 ? -4.984 14.410 8.553 1.00 98.75 281 ASP A O 1
ATOM 2273 N N . PHE A 1 282 ? -5.106 14.982 6.390 1.00 98.75 282 PHE A N 1
ATOM 2274 C CA . PHE A 1 282 ? -3.998 14.136 5.955 1.00 98.75 282 PHE A CA 1
ATOM 2275 C C . PHE A 1 282 ? -3.258 14.732 4.753 1.00 98.75 282 PHE A C 1
ATOM 2277 O O . PHE A 1 282 ? -3.781 15.575 4.026 1.00 98.75 282 PHE A O 1
ATOM 2284 N N . SER A 1 283 ? -2.028 14.277 4.546 1.00 98.50 283 SER A N 1
ATOM 2285 C CA . SER A 1 283 ? -1.224 14.535 3.355 1.00 98.50 283 SER A CA 1
ATOM 2286 C C . SER A 1 283 ? -1.236 13.304 2.453 1.00 98.50 283 SER A C 1
ATOM 2288 O O . SER A 1 283 ? -1.074 12.184 2.939 1.00 98.50 283 SER A O 1
ATOM 2290 N N . LEU A 1 284 ? -1.402 13.508 1.152 1.00 98.50 284 LEU A N 1
ATOM 2291 C CA . LEU A 1 284 ? -1.375 12.473 0.126 1.00 98.50 284 LEU A CA 1
ATOM 2292 C C . LEU A 1 284 ? -0.206 12.725 -0.828 1.00 98.50 284 LEU A C 1
ATOM 2294 O O . LEU A 1 284 ? -0.087 13.820 -1.377 1.00 98.50 284 LEU A O 1
ATOM 2298 N N . ASP A 1 285 ? 0.613 11.704 -1.058 1.00 98.19 285 ASP A N 1
ATOM 2299 C CA . ASP A 1 285 ? 1.690 11.727 -2.049 1.00 98.19 285 ASP A CA 1
ATOM 2300 C C . ASP A 1 285 ? 1.471 10.592 -3.057 1.00 98.19 285 ASP A C 1
ATOM 2302 O O . ASP A 1 285 ? 1.635 9.404 -2.759 1.00 98.19 285 ASP A O 1
ATOM 2306 N N . LEU A 1 286 ? 1.020 10.998 -4.246 1.00 97.88 286 LEU A N 1
ATOM 2307 C CA . LEU A 1 286 ? 0.851 10.159 -5.426 1.00 97.88 286 LEU A CA 1
ATOM 2308 C C . LEU A 1 286 ? 1.767 10.702 -6.515 1.00 97.88 286 LEU A C 1
ATOM 2310 O O . LEU A 1 286 ? 1.459 11.714 -7.157 1.00 97.88 286 LEU A O 1
ATOM 2314 N N . PHE A 1 287 ? 2.883 10.016 -6.734 1.00 97.25 287 PHE A N 1
ATOM 2315 C CA . PHE A 1 287 ? 3.889 10.458 -7.682 1.00 97.25 287 PHE A CA 1
ATOM 2316 C C . PHE A 1 287 ? 4.525 9.291 -8.429 1.00 97.25 287 PHE A C 1
ATOM 2318 O O . PHE A 1 287 ? 4.840 8.254 -7.867 1.00 97.25 287 PHE A O 1
ATOM 2325 N N . PHE A 1 288 ? 4.731 9.473 -9.721 1.00 95.06 288 PHE A N 1
ATOM 2326 C CA . PHE A 1 288 ? 5.458 8.594 -10.618 1.00 95.06 288 PHE A CA 1
ATOM 2327 C C . PHE A 1 288 ? 6.420 9.421 -11.467 1.00 95.06 288 PHE A C 1
ATOM 2329 O O . PHE A 1 288 ? 6.033 10.423 -12.081 1.00 95.06 288 PHE A O 1
ATOM 2336 N N . LYS A 1 289 ? 7.664 8.960 -11.560 1.00 91.94 289 LYS A N 1
ATOM 2337 C CA . LYS A 1 289 ? 8.709 9.597 -12.358 1.00 91.94 289 LYS A CA 1
ATOM 2338 C C . LYS A 1 289 ? 9.376 8.576 -13.264 1.00 91.94 289 LYS A C 1
ATOM 2340 O O . LYS A 1 289 ? 9.896 7.566 -12.798 1.00 91.94 289 LYS A O 1
ATOM 2345 N N . GLU A 1 290 ? 9.409 8.876 -14.561 1.00 86.69 290 GLU A N 1
ATOM 2346 C CA . GLU A 1 290 ? 10.126 8.069 -15.560 1.00 86.69 290 GLU A CA 1
ATOM 2347 C C . GLU A 1 290 ? 11.609 8.452 -15.688 1.00 86.69 290 GLU A C 1
ATOM 2349 O O . GLU A 1 290 ? 12.427 7.636 -16.114 1.00 86.69 290 GLU A O 1
ATOM 2354 N N . TRP A 1 291 ? 11.965 9.708 -15.401 1.00 78.50 291 TRP A N 1
ATOM 2355 C CA . TRP A 1 291 ? 13.273 10.265 -15.748 1.00 78.50 291 TRP A CA 1
ATOM 2356 C C . TRP A 1 291 ? 13.711 11.389 -14.805 1.00 78.50 291 TRP A C 1
ATOM 2358 O O . TRP A 1 291 ? 12.859 12.146 -14.345 1.00 78.50 291 TRP A O 1
ATOM 2368 N N . GLN A 1 292 ? 15.028 11.532 -14.605 1.00 71.50 292 GLN A N 1
ATOM 2369 C CA . GLN A 1 292 ? 15.673 12.632 -13.875 1.00 71.50 292 GLN A CA 1
ATOM 2370 C C . GLN A 1 292 ? 16.746 13.337 -14.730 1.00 71.50 292 GLN A C 1
ATOM 2372 O O . GLN A 1 292 ? 17.473 12.712 -15.510 1.00 71.50 292 GLN A O 1
ATOM 2377 N N . GLN A 1 293 ? 16.881 14.651 -14.589 1.00 68.31 293 GLN A N 1
ATOM 2378 C CA . GLN A 1 293 ? 17.868 15.454 -15.301 1.00 68.31 293 GLN A CA 1
ATOM 2379 C C . GLN A 1 293 ? 19.284 15.022 -14.890 1.00 68.31 293 GLN A C 1
ATOM 2381 O O . GLN A 1 293 ? 19.537 14.704 -13.736 1.00 68.31 293 GLN A O 1
ATOM 2386 N N . GLY A 1 294 ? 20.224 14.958 -15.842 1.00 63.91 294 GLY A N 1
ATOM 2387 C CA . GLY A 1 294 ? 21.603 14.525 -15.550 1.00 63.91 294 GLY A CA 1
ATOM 2388 C C . GLY A 1 294 ? 21.787 13.013 -15.348 1.00 63.91 294 GLY A C 1
ATOM 2389 O O . GLY A 1 294 ? 22.899 12.547 -15.125 1.00 63.91 294 GLY A O 1
ATOM 2390 N N . MET A 1 295 ? 20.739 12.207 -15.520 1.00 68.62 295 MET A N 1
ATOM 2391 C CA . MET A 1 295 ? 20.776 10.756 -15.306 1.00 68.62 295 MET A CA 1
ATOM 2392 C C . MET A 1 295 ? 21.851 10.002 -16.117 1.00 68.62 295 MET A C 1
ATOM 2394 O O . MET A 1 295 ? 22.378 8.991 -15.662 1.00 68.62 295 MET A O 1
ATOM 2398 N N . LYS A 1 296 ? 22.244 10.493 -17.301 1.00 66.88 296 LYS A N 1
ATOM 2399 C CA . LYS A 1 296 ? 23.333 9.877 -18.086 1.00 66.88 296 LYS A CA 1
ATOM 2400 C C . LYS A 1 296 ? 24.713 10.028 -17.439 1.00 66.88 296 LYS A C 1
ATOM 2402 O O . LYS A 1 296 ? 25.591 9.228 -17.740 1.00 66.88 296 LYS A O 1
ATOM 2407 N N . THR A 1 297 ? 24.909 11.043 -16.601 1.00 65.00 297 THR A N 1
ATOM 2408 C CA . THR A 1 297 ? 26.194 11.358 -15.961 1.00 65.00 297 THR A CA 1
ATOM 2409 C C . THR A 1 297 ? 26.215 11.008 -14.475 1.00 65.00 297 THR A C 1
ATOM 2411 O O . THR A 1 297 ? 27.286 10.711 -13.961 1.00 65.00 297 THR A O 1
ATOM 2414 N N . GLN A 1 298 ? 25.058 10.993 -13.802 1.00 64.06 298 GLN A N 1
ATOM 2415 C CA . GLN A 1 298 ? 24.943 10.793 -12.348 1.00 64.06 298 GLN A CA 1
ATOM 2416 C C . GLN A 1 298 ? 24.461 9.395 -11.919 1.00 64.06 298 GLN A C 1
ATOM 2418 O O . GLN A 1 298 ? 24.383 9.117 -10.728 1.00 64.06 298 GLN A O 1
ATOM 2423 N N . SER A 1 299 ? 24.144 8.497 -12.857 1.00 65.38 299 SER A N 1
ATOM 2424 C CA . SER A 1 299 ? 23.725 7.129 -12.517 1.00 65.38 299 SER A CA 1
ATOM 2425 C C . SER A 1 299 ? 24.863 6.296 -11.920 1.00 65.38 299 SER A C 1
ATOM 2427 O O . SER A 1 299 ? 26.007 6.447 -12.353 1.00 65.38 299 SER A O 1
ATOM 2429 N N . ALA A 1 300 ? 24.531 5.288 -11.110 1.00 63.88 300 ALA A N 1
ATOM 2430 C CA . ALA A 1 300 ? 25.487 4.284 -10.629 1.00 63.88 300 ALA A CA 1
ATOM 2431 C C . ALA A 1 300 ? 26.251 3.535 -11.752 1.00 63.88 300 ALA A C 1
ATOM 2433 O O . ALA A 1 300 ? 27.338 3.008 -11.514 1.00 63.88 300 ALA A O 1
ATOM 2434 N N . ARG A 1 301 ? 25.721 3.488 -12.990 1.00 68.56 301 ARG A N 1
ATOM 2435 C CA . ARG A 1 301 ? 26.402 2.922 -14.177 1.00 68.56 301 ARG A CA 1
ATOM 2436 C C . ARG A 1 301 ? 26.186 3.747 -15.463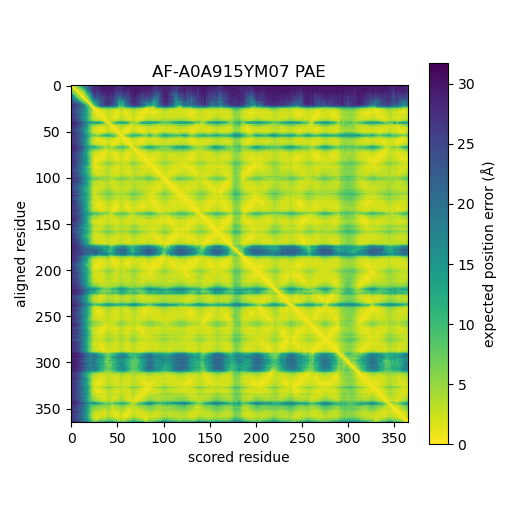 1.00 68.56 301 ARG A C 1
ATOM 2438 O O . ARG A 1 301 ? 25.426 3.327 -16.340 1.00 68.56 301 ARG A O 1
ATOM 2445 N N . PRO A 1 302 ? 26.932 4.851 -15.666 1.00 63.12 302 PRO A N 1
ATOM 2446 C CA . PRO A 1 302 ? 26.742 5.787 -16.786 1.00 63.12 302 PRO A CA 1
ATOM 2447 C C . PRO A 1 302 ? 26.788 5.158 -18.187 1.00 63.12 302 PRO A C 1
ATOM 2449 O O . PRO A 1 302 ? 26.113 5.618 -19.106 1.00 63.12 302 PRO A O 1
ATOM 2452 N N . GLY A 1 303 ? 27.567 4.084 -18.373 1.00 69.50 303 GLY A N 1
ATOM 2453 C CA . GLY A 1 303 ? 27.692 3.389 -19.660 1.00 69.50 303 GLY A CA 1
ATOM 2454 C C . GLY A 1 303 ? 26.390 2.739 -20.136 1.00 69.50 303 GLY A C 1
ATOM 2455 O O . GLY A 1 303 ? 26.004 2.924 -21.290 1.00 69.50 303 GLY A O 1
ATOM 2456 N N . LEU A 1 304 ? 25.685 2.041 -19.239 1.00 66.81 304 LEU A N 1
ATOM 2457 C CA . LEU A 1 304 ? 24.361 1.470 -19.526 1.00 66.81 304 LEU A CA 1
ATOM 2458 C C . LEU A 1 304 ? 23.311 2.5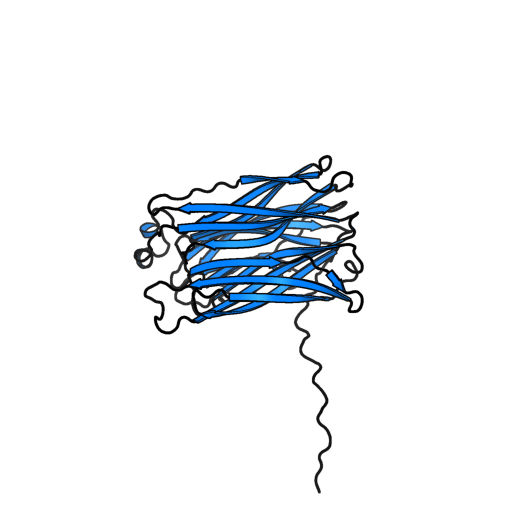76 -19.652 1.00 66.81 304 LEU A C 1
ATOM 2460 O O . LEU A 1 304 ? 22.358 2.454 -20.424 1.00 66.81 304 LEU A O 1
ATOM 2464 N N . SER A 1 305 ? 23.549 3.694 -18.963 1.00 66.31 305 SER A N 1
ATOM 2465 C CA . SER A 1 305 ? 22.617 4.804 -18.904 1.00 66.31 305 SER A CA 1
ATOM 2466 C C . SER A 1 305 ? 22.383 5.518 -20.235 1.00 66.31 305 SER A C 1
ATOM 2468 O O . SER A 1 305 ? 21.338 6.142 -20.446 1.00 66.31 305 SER A O 1
ATOM 2470 N N . LYS A 1 306 ? 23.342 5.392 -21.162 1.00 66.19 306 LYS A N 1
ATOM 2471 C CA . LYS A 1 306 ? 23.333 6.015 -22.494 1.00 66.19 306 LYS A CA 1
ATOM 2472 C C . LYS A 1 306 ? 22.138 5.604 -23.355 1.00 66.19 306 LYS A C 1
ATOM 2474 O O . LYS A 1 306 ? 21.709 6.409 -24.184 1.00 66.19 306 LYS A O 1
ATOM 2479 N N . PHE A 1 307 ? 21.607 4.398 -23.150 1.00 65.94 307 PHE A N 1
ATOM 2480 C CA . PHE A 1 307 ? 20.535 3.826 -23.969 1.00 65.94 307 PHE A CA 1
ATOM 2481 C C . PHE A 1 307 ? 19.128 4.179 -23.494 1.00 65.94 307 PHE A C 1
ATOM 2483 O O . PHE A 1 307 ? 18.166 3.929 -24.225 1.00 65.94 307 PHE A O 1
ATOM 2490 N N . SER A 1 308 ? 18.980 4.799 -22.322 1.00 65.12 308 SER A N 1
ATOM 2491 C CA . SER A 1 308 ? 17.669 5.302 -21.932 1.00 65.12 308 SER A CA 1
ATOM 2492 C C . SER A 1 308 ? 17.440 6.729 -22.395 1.00 65.12 308 SER A C 1
ATOM 2494 O O . SER A 1 308 ? 18.340 7.569 -22.491 1.00 65.12 308 SER A O 1
ATOM 2496 N N . SER A 1 309 ? 16.179 6.977 -22.719 1.00 69.19 309 SER A N 1
ATOM 2497 C CA . SER A 1 309 ? 15.671 8.261 -23.157 1.00 69.19 309 SER A CA 1
ATOM 2498 C C . SER A 1 309 ? 14.302 8.474 -22.536 1.00 69.19 309 SER A C 1
ATOM 2500 O O . SER A 1 309 ? 13.467 7.565 -22.531 1.00 69.19 309 SER A O 1
ATOM 2502 N N . LYS A 1 310 ? 14.080 9.690 -22.038 1.00 76.94 310 LYS A N 1
ATOM 2503 C CA . LYS A 1 310 ? 12.765 10.136 -21.599 1.00 76.94 310 LYS A CA 1
ATOM 2504 C C . LYS A 1 310 ? 11.799 10.128 -22.778 1.00 76.94 310 LYS A C 1
ATOM 2506 O O . LYS A 1 310 ? 12.107 10.659 -23.852 1.00 76.94 310 LYS A O 1
ATOM 2511 N N . LYS A 1 311 ? 10.610 9.570 -22.573 1.00 81.12 311 LYS A N 1
ATOM 2512 C CA . LYS A 1 311 ? 9.505 9.683 -23.523 1.00 81.12 311 LYS A CA 1
ATOM 2513 C C . LYS A 1 311 ? 8.515 10.721 -23.009 1.00 81.12 311 LYS A C 1
ATOM 2515 O O . LYS A 1 311 ? 8.482 11.033 -21.828 1.00 81.12 311 LYS A O 1
ATOM 2520 N N . LYS A 1 312 ? 7.727 11.288 -23.922 1.00 89.44 312 LYS A N 1
ATOM 2521 C CA . LYS A 1 312 ? 6.507 11.990 -23.511 1.00 89.44 312 LYS A CA 1
ATOM 2522 C C . LYS A 1 312 ? 5.515 10.942 -23.012 1.00 89.44 312 LYS A C 1
ATOM 2524 O O . LYS A 1 312 ? 5.455 9.856 -23.600 1.00 89.44 312 LYS A O 1
ATOM 2529 N N . GLY A 1 313 ? 4.745 11.269 -21.993 1.00 92.38 313 GLY A N 1
ATOM 2530 C CA . GLY A 1 313 ? 3.781 10.339 -21.426 1.00 92.38 313 GLY A CA 1
ATOM 2531 C C . GLY A 1 313 ? 2.803 11.027 -20.496 1.00 92.38 313 GLY A C 1
ATOM 2532 O O . GLY A 1 313 ? 2.823 12.249 -20.350 1.00 92.38 313 GLY A O 1
ATOM 2533 N N . TRP A 1 314 ? 1.934 10.220 -19.911 1.00 94.25 314 TRP A N 1
ATOM 2534 C CA . TRP A 1 314 ? 1.054 10.612 -18.824 1.00 94.25 314 TRP A CA 1
ATOM 2535 C C . TRP A 1 314 ? 0.849 9.430 -17.887 1.00 94.25 314 TRP A C 1
ATOM 2537 O O . TRP A 1 314 ? 1.002 8.267 -18.281 1.00 94.25 314 TRP A O 1
ATOM 2547 N N . CYS A 1 315 ? 0.491 9.739 -16.647 1.00 96.00 315 CYS A N 1
ATOM 2548 C CA . CYS A 1 315 ? 0.084 8.751 -15.664 1.00 96.00 315 CYS A CA 1
ATOM 2549 C C . CYS A 1 315 ? -1.235 9.151 -15.014 1.00 96.00 315 CYS A C 1
ATOM 2551 O O . CYS A 1 315 ? -1.532 10.336 -14.890 1.00 96.00 315 CYS A O 1
ATOM 2553 N N . VAL A 1 316 ? -1.975 8.144 -14.565 1.00 98.19 316 VAL A N 1
ATOM 2554 C CA . VAL A 1 316 ? -3.091 8.257 -13.627 1.00 98.19 316 VAL A CA 1
ATOM 2555 C C . VAL A 1 316 ? -2.745 7.373 -12.435 1.00 98.19 316 VAL A C 1
ATOM 2557 O O . VAL A 1 316 ? -2.440 6.186 -12.595 1.00 98.19 316 VAL A O 1
ATOM 2560 N N . LEU A 1 317 ? -2.744 7.969 -11.254 1.00 98.38 317 LEU A N 1
ATOM 2561 C CA . LEU A 1 317 ? -2.471 7.331 -9.978 1.00 98.38 317 LEU A CA 1
ATOM 2562 C C . LEU A 1 317 ? -3.746 7.366 -9.151 1.00 98.38 317 LEU A C 1
ATOM 2564 O O . LEU A 1 317 ? -4.238 8.447 -8.842 1.00 98.38 317 LEU A O 1
ATOM 2568 N N . ASP A 1 318 ? -4.242 6.200 -8.758 1.00 98.12 318 ASP A N 1
ATOM 2569 C CA . ASP A 1 318 ? -5.398 6.094 -7.874 1.00 98.12 318 ASP A CA 1
ATOM 2570 C C . ASP A 1 318 ? -4.976 5.498 -6.536 1.00 98.12 318 ASP A C 1
ATOM 2572 O O . ASP A 1 318 ? -4.203 4.535 -6.472 1.00 98.12 318 ASP A O 1
ATOM 2576 N N . THR A 1 319 ? -5.542 6.021 -5.454 1.00 98.62 319 THR A N 1
ATOM 2577 C CA . THR A 1 319 ? -5.523 5.355 -4.156 1.00 98.62 319 THR A CA 1
ATOM 2578 C C . THR A 1 319 ? -6.920 5.356 -3.553 1.00 98.62 319 THR A C 1
ATOM 2580 O O . THR A 1 319 ? -7.615 6.371 -3.517 1.00 98.62 319 THR A O 1
ATOM 2583 N N . GLY A 1 320 ? -7.365 4.183 -3.122 1.00 98.75 320 GLY A N 1
ATOM 2584 C CA . GLY A 1 320 ? -8.561 4.033 -2.308 1.00 98.75 320 GLY A CA 1
ATOM 2585 C C . GLY A 1 320 ? -8.108 3.941 -0.869 1.00 98.75 320 GLY A C 1
ATOM 2586 O O . GLY A 1 320 ? -7.405 2.996 -0.525 1.00 98.75 320 GLY A O 1
ATOM 2587 N N . ILE A 1 321 ? -8.495 4.904 -0.047 1.00 98.69 321 ILE A N 1
ATOM 2588 C CA . ILE A 1 321 ? -8.195 4.943 1.381 1.00 98.69 321 ILE A CA 1
ATOM 2589 C C . ILE A 1 321 ? -9.458 4.677 2.193 1.00 98.69 321 ILE A C 1
ATOM 2591 O O . ILE A 1 321 ? -10.581 4.840 1.712 1.00 98.69 321 ILE A O 1
ATOM 2595 N N . VAL A 1 322 ? -9.267 4.277 3.442 1.00 98.75 322 VAL A N 1
ATOM 2596 C CA . VAL A 1 322 ? -10.334 4.149 4.430 1.00 98.75 322 VAL A CA 1
ATOM 2597 C C . VAL A 1 322 ? -9.925 4.865 5.709 1.00 98.75 322 VAL A C 1
ATOM 2599 O O . VAL A 1 322 ? -8.840 4.629 6.239 1.00 98.75 322 VAL A O 1
ATOM 2602 N N . LEU A 1 323 ? -10.793 5.759 6.177 1.00 98.75 323 LEU A N 1
ATOM 2603 C CA . LEU A 1 323 ? -10.739 6.332 7.515 1.00 98.75 323 LEU A CA 1
ATOM 2604 C C . LEU A 1 323 ? -11.350 5.331 8.481 1.00 98.75 323 LEU A C 1
ATOM 2606 O O . LEU A 1 323 ? -12.540 5.047 8.383 1.00 98.75 323 LEU A O 1
ATOM 2610 N N . LEU A 1 324 ? -10.527 4.814 9.385 1.00 98.75 324 LEU A N 1
ATOM 2611 C CA . LEU A 1 324 ? -10.957 3.991 10.501 1.00 98.75 324 LEU A CA 1
ATOM 2612 C C . LEU A 1 324 ? -11.079 4.873 11.736 1.00 98.75 324 LEU A C 1
ATOM 2614 O O . LEU A 1 324 ? -10.096 5.494 12.135 1.00 98.75 324 LEU A O 1
ATOM 2618 N N . GLU A 1 325 ? -12.261 4.919 12.332 1.00 98.50 325 GLU A N 1
ATOM 2619 C CA . GLU A 1 325 ? -12.535 5.638 13.575 1.00 98.50 325 GLU A CA 1
ATOM 2620 C C . GLU A 1 325 ? -12.753 4.629 14.697 1.00 98.50 325 GLU A C 1
ATOM 2622 O O . GLU A 1 325 ? -13.489 3.656 14.526 1.00 98.50 325 GLU A O 1
ATOM 2627 N N . PHE A 1 326 ? -12.111 4.866 15.835 1.00 98.38 326 PHE A N 1
ATOM 2628 C CA . PHE A 1 326 ? -12.095 3.951 16.965 1.00 98.38 326 PHE A CA 1
ATOM 2629 C C . PHE A 1 326 ? -12.562 4.652 18.228 1.00 98.38 326 PHE A C 1
ATOM 2631 O O . PHE A 1 326 ? -12.204 5.803 18.495 1.00 98.38 326 PHE A O 1
ATOM 2638 N N . LYS A 1 327 ? -13.326 3.930 19.044 1.00 97.06 327 LYS A N 1
ATOM 2639 C CA . LYS A 1 327 ? -13.765 4.433 20.345 1.00 97.06 327 LYS A CA 1
ATOM 2640 C C . LYS A 1 327 ? -12.626 4.485 21.364 1.00 97.06 327 LYS A C 1
ATOM 2642 O O . LYS A 1 327 ? -12.531 5.441 22.121 1.00 97.06 327 LYS A O 1
ATOM 2647 N N . ASP A 1 328 ? -11.749 3.486 21.369 1.00 95.88 328 ASP A N 1
ATOM 2648 C CA . ASP A 1 328 ? -10.791 3.252 22.459 1.00 95.88 328 ASP A CA 1
ATOM 2649 C C . ASP A 1 328 ? -9.365 2.921 21.990 1.00 95.88 328 ASP A C 1
ATOM 2651 O O . ASP A 1 328 ? -8.528 2.487 22.787 1.00 95.88 328 ASP A O 1
ATOM 2655 N N . ALA A 1 329 ? -9.071 3.100 20.699 1.00 97.62 329 ALA A N 1
ATOM 2656 C CA . ALA A 1 329 ? -7.777 2.714 20.162 1.00 97.62 329 ALA A CA 1
ATOM 2657 C C . ALA A 1 329 ? -6.677 3.703 20.546 1.00 97.62 329 ALA A C 1
ATOM 2659 O O . ALA A 1 329 ? -6.847 4.923 20.471 1.00 97.62 329 ALA A O 1
ATOM 2660 N N . LYS A 1 330 ? -5.498 3.162 20.840 1.00 98.12 330 LYS A N 1
ATOM 2661 C CA . LYS A 1 330 ? -4.244 3.905 20.901 1.00 98.12 330 LYS A CA 1
ATOM 2662 C C . LYS A 1 330 ? -3.524 3.771 19.565 1.00 98.12 330 LYS A C 1
ATOM 2664 O O . LYS A 1 330 ? -3.400 2.669 19.028 1.00 98.12 330 LYS A O 1
ATOM 2669 N N . ILE A 1 331 ? -3.093 4.901 19.010 1.00 98.00 331 ILE A N 1
ATOM 2670 C CA . ILE A 1 331 ? -2.603 4.999 17.633 1.00 98.00 331 ILE A CA 1
ATOM 2671 C C . ILE A 1 331 ? -1.280 5.762 17.623 1.00 98.00 331 ILE A C 1
ATOM 2673 O O . ILE A 1 331 ? -1.191 6.855 18.177 1.00 98.00 331 ILE A O 1
ATOM 2677 N N . LEU A 1 332 ? -0.262 5.203 16.964 1.00 98.06 332 LEU A N 1
ATOM 2678 C CA . LEU A 1 332 ? 1.010 5.882 16.720 1.00 98.06 332 LEU A CA 1
ATOM 2679 C C . LEU A 1 332 ? 1.401 5.778 15.248 1.00 98.06 332 LEU A C 1
ATOM 2681 O O . LEU A 1 332 ? 1.580 4.694 14.694 1.00 98.06 332 LEU A O 1
ATOM 2685 N N . HIS A 1 333 ? 1.576 6.932 14.622 1.00 97.81 333 HIS A N 1
ATOM 2686 C CA . HIS A 1 333 ? 1.983 7.058 13.232 1.00 97.81 333 HIS A CA 1
ATOM 2687 C C . HIS A 1 333 ? 3.505 7.117 13.124 1.00 97.81 333 HIS A C 1
ATOM 2689 O O . HIS A 1 333 ? 4.136 7.971 13.742 1.00 97.81 333 HIS A O 1
ATOM 2695 N N . GLN A 1 334 ? 4.098 6.254 12.302 1.00 97.81 334 GLN A N 1
ATOM 2696 C CA . GLN A 1 334 ? 5.539 6.246 12.072 1.00 97.81 334 GLN A CA 1
ATOM 2697 C C . GLN A 1 334 ? 5.880 6.087 10.591 1.00 97.81 334 GLN A C 1
ATOM 2699 O O . GLN A 1 334 ? 5.041 5.765 9.741 1.00 97.81 334 GLN A O 1
ATOM 2704 N N . LYS A 1 335 ? 7.149 6.354 10.298 1.00 97.19 335 LYS A N 1
ATOM 2705 C CA . LYS A 1 335 ? 7.797 5.990 9.049 1.00 97.19 335 LYS A CA 1
ATOM 2706 C C . LYS A 1 335 ? 9.254 5.672 9.319 1.00 97.19 335 LYS A C 1
ATOM 2708 O O . LYS A 1 335 ? 9.844 6.226 10.247 1.00 97.19 335 LYS A O 1
ATOM 2713 N N . HIS A 1 336 ? 9.841 4.851 8.467 1.00 97.00 336 HIS A N 1
ATOM 2714 C CA . HIS A 1 336 ? 11.280 4.641 8.459 1.00 97.00 336 HIS A CA 1
ATOM 2715 C C . HIS A 1 336 ? 11.820 4.859 7.048 1.00 97.00 336 HIS A C 1
ATOM 2717 O O . HIS A 1 336 ? 11.100 4.681 6.065 1.00 97.00 336 HIS A O 1
ATOM 2723 N N . LYS A 1 337 ? 13.084 5.270 6.966 1.00 98.19 337 LYS A N 1
ATOM 2724 C CA . LYS A 1 337 ? 13.810 5.438 5.708 1.00 98.19 337 LYS A CA 1
ATOM 2725 C C . LYS A 1 337 ? 14.881 4.371 5.595 1.00 98.19 337 LYS A C 1
ATOM 2727 O O . LYS A 1 337 ? 15.445 3.964 6.608 1.00 98.19 337 LYS A O 1
ATOM 2732 N N . GLY A 1 338 ? 15.189 3.972 4.373 1.00 97.38 338 GLY A N 1
ATOM 2733 C CA . GLY A 1 338 ? 16.275 3.045 4.110 1.00 97.38 338 GLY A CA 1
ATOM 2734 C C . GLY A 1 338 ? 16.848 3.208 2.714 1.00 97.38 338 GLY A C 1
ATOM 2735 O O . GLY A 1 338 ? 16.373 4.008 1.903 1.00 97.38 338 GLY A O 1
ATOM 2736 N N . ALA A 1 339 ? 17.894 2.433 2.458 1.00 96.31 339 ALA A N 1
ATOM 2737 C CA . ALA A 1 339 ? 18.516 2.332 1.155 1.00 96.31 339 ALA A CA 1
ATOM 2738 C C . ALA A 1 339 ? 18.893 0.879 0.857 1.00 96.31 339 ALA A C 1
ATOM 2740 O O . ALA A 1 339 ? 19.132 0.091 1.771 1.00 96.31 339 ALA A O 1
ATOM 2741 N N . LEU A 1 340 ? 18.945 0.541 -0.426 1.00 94.44 340 LEU A N 1
ATOM 2742 C CA . LEU A 1 340 ? 19.350 -0.762 -0.942 1.00 94.44 340 LEU A CA 1
ATOM 2743 C C . LEU A 1 340 ? 20.351 -0.573 -2.072 1.00 94.44 340 LEU A C 1
ATOM 2745 O O . LEU A 1 340 ? 20.283 0.416 -2.802 1.00 94.44 340 LEU A O 1
ATOM 2749 N N . TYR A 1 341 ? 21.240 -1.546 -2.246 1.00 92.00 341 TYR A N 1
ATOM 2750 C CA . TYR A 1 341 ? 22.106 -1.628 -3.415 1.00 92.00 341 TYR A CA 1
ATOM 2751 C C . TYR A 1 341 ? 21.868 -2.945 -4.146 1.00 92.00 341 TYR A C 1
ATOM 2753 O O . TYR A 1 341 ? 22.083 -4.028 -3.601 1.00 92.00 341 TYR A O 1
ATOM 2761 N N . TRP A 1 342 ? 21.434 -2.836 -5.397 1.00 90.38 342 TRP A N 1
ATOM 2762 C CA . TRP A 1 342 ? 21.225 -3.950 -6.301 1.00 90.38 342 TRP A CA 1
ATOM 2763 C C . TRP A 1 342 ? 22.403 -4.067 -7.263 1.00 90.38 342 TRP A C 1
ATOM 2765 O O . TRP A 1 342 ? 22.738 -3.120 -7.969 1.00 90.38 342 TRP A O 1
ATOM 2775 N N . GLU A 1 343 ? 23.021 -5.243 -7.338 1.00 84.94 343 GLU A N 1
ATOM 2776 C CA . GLU A 1 343 ? 24.220 -5.460 -8.162 1.00 84.94 343 GLU A CA 1
ATOM 2777 C C . GLU A 1 343 ? 23.914 -5.604 -9.667 1.00 84.94 343 GLU A C 1
ATOM 2779 O O . GLU A 1 343 ? 24.807 -5.422 -10.502 1.00 84.94 343 GLU A O 1
ATOM 2784 N N . GLY A 1 344 ? 22.662 -5.897 -10.040 1.00 82.38 344 GLY A N 1
ATOM 2785 C CA . GLY A 1 344 ? 22.265 -6.131 -11.431 1.00 82.38 344 GLY A CA 1
ATOM 2786 C C . GLY A 1 344 ? 22.718 -7.492 -11.963 1.00 82.38 344 GLY A C 1
ATOM 2787 O O . GLY A 1 344 ? 22.629 -8.507 -11.279 1.00 82.38 344 GLY A O 1
ATOM 2788 N N . LEU A 1 345 ? 23.202 -7.517 -13.212 1.00 75.56 345 LEU A N 1
ATOM 2789 C CA . LEU A 1 345 ? 23.856 -8.680 -13.839 1.00 75.56 345 LEU A CA 1
ATOM 2790 C C . LEU A 1 345 ? 22.990 -9.954 -13.923 1.00 75.56 345 LEU A C 1
ATOM 2792 O O . LEU A 1 345 ? 23.510 -11.060 -13.817 1.00 75.56 345 LEU A O 1
ATOM 2796 N N . ASN A 1 346 ? 21.679 -9.817 -14.150 1.00 68.56 346 ASN A N 1
ATOM 2797 C CA . ASN A 1 346 ? 20.721 -10.938 -14.147 1.00 68.56 346 ASN A CA 1
ATOM 2798 C C . ASN A 1 346 ? 20.636 -11.691 -12.809 1.00 68.56 346 ASN A C 1
ATOM 2800 O O . ASN A 1 346 ? 20.191 -12.839 -12.792 1.00 68.56 346 ASN A O 1
ATOM 2804 N N . ALA A 1 347 ? 21.033 -11.076 -11.690 1.00 81.88 347 ALA A N 1
ATOM 2805 C CA . ALA A 1 347 ? 20.734 -11.649 -10.387 1.00 81.88 347 ALA A CA 1
ATOM 2806 C C . ALA A 1 347 ? 19.220 -11.902 -10.265 1.00 81.88 347 ALA A C 1
ATOM 2808 O O . ALA A 1 347 ? 18.387 -11.119 -10.739 1.00 81.88 347 ALA A O 1
ATOM 2809 N N . THR A 1 348 ? 18.864 -13.036 -9.666 1.00 86.19 348 THR A N 1
ATOM 2810 C CA . THR A 1 348 ? 17.465 -13.435 -9.528 1.00 86.19 348 THR A CA 1
ATOM 2811 C C . THR A 1 348 ? 16.740 -12.440 -8.635 1.00 86.19 348 THR A C 1
ATOM 2813 O O . THR A 1 348 ? 17.257 -12.017 -7.605 1.00 86.19 348 THR A O 1
ATOM 2816 N N . SER A 1 349 ? 15.516 -12.086 -9.001 1.00 86.12 349 SER A N 1
ATOM 2817 C CA . SER A 1 349 ? 14.658 -11.179 -8.229 1.00 86.12 349 SER A CA 1
ATOM 2818 C C . SER A 1 349 ? 14.426 -11.637 -6.776 1.00 86.12 349 SER A C 1
ATOM 2820 O O . SER A 1 349 ? 14.189 -10.815 -5.895 1.00 86.12 349 SER A O 1
ATOM 2822 N N . SER A 1 350 ? 14.566 -12.936 -6.501 1.00 90.19 350 SER A N 1
ATOM 2823 C CA . SER A 1 350 ? 14.502 -13.543 -5.166 1.00 90.19 350 SER A CA 1
ATOM 2824 C C . SER A 1 350 ? 15.768 -13.384 -4.313 1.00 90.19 350 SER A C 1
ATOM 2826 O O . SER A 1 350 ? 15.819 -13.909 -3.204 1.00 90.19 350 SER A O 1
ATOM 2828 N N . ASN A 1 351 ? 16.821 -12.738 -4.820 1.00 91.00 351 ASN A N 1
ATOM 2829 C CA . ASN A 1 351 ? 18.059 -12.550 -4.069 1.00 91.00 351 ASN A CA 1
ATOM 2830 C C . ASN A 1 351 ? 17.787 -11.701 -2.806 1.00 91.00 351 ASN A C 1
ATOM 2832 O O . ASN A 1 351 ? 17.188 -10.632 -2.936 1.00 91.00 351 ASN A O 1
ATOM 2836 N N . PRO A 1 352 ? 18.253 -12.111 -1.609 1.00 91.06 352 PRO A N 1
ATOM 2837 C CA . PRO A 1 352 ? 18.041 -11.359 -0.369 1.00 91.06 352 PRO A CA 1
ATOM 2838 C C . PRO A 1 352 ? 18.512 -9.900 -0.415 1.00 91.06 352 PRO A C 1
ATOM 2840 O O . PRO A 1 352 ? 17.939 -9.056 0.262 1.00 91.06 352 PRO A O 1
ATOM 2843 N N . LYS A 1 353 ? 19.510 -9.566 -1.249 1.00 91.75 353 LYS A N 1
ATOM 2844 C CA . LYS A 1 353 ? 19.968 -8.178 -1.453 1.00 91.75 353 LYS A CA 1
ATOM 2845 C C . LYS A 1 353 ? 18.912 -7.269 -2.100 1.00 91.75 353 LYS A C 1
ATOM 2847 O O . LYS A 1 353 ? 19.079 -6.054 -2.096 1.00 91.75 353 LYS A O 1
ATOM 2852 N N . ALA A 1 354 ? 17.850 -7.840 -2.670 1.00 93.75 354 ALA A N 1
ATOM 2853 C CA . ALA A 1 354 ? 16.709 -7.097 -3.192 1.00 93.75 354 ALA A CA 1
ATOM 2854 C C . ALA A 1 354 ? 15.730 -6.655 -2.093 1.00 93.75 354 ALA A C 1
ATOM 2856 O O . ALA A 1 354 ? 14.726 -6.025 -2.414 1.00 93.75 354 ALA A O 1
ATOM 2857 N N . GLU A 1 355 ? 15.969 -6.998 -0.825 1.00 96.12 355 GLU A N 1
ATOM 2858 C CA . GLU A 1 355 ? 15.080 -6.687 0.290 1.00 96.12 355 GLU A CA 1
ATOM 2859 C C . GLU A 1 355 ? 15.805 -5.948 1.412 1.00 96.12 355 GLU A C 1
ATOM 2861 O O . GLU A 1 355 ? 16.931 -6.272 1.782 1.00 96.12 355 GLU A O 1
ATOM 2866 N N . SER A 1 356 ? 15.110 -4.980 2.002 1.00 96.69 356 SER A N 1
ATOM 2867 C CA . SER A 1 356 ? 15.438 -4.405 3.301 1.00 96.69 356 SER A CA 1
ATOM 2868 C C . SER A 1 356 ? 14.331 -4.775 4.275 1.00 96.69 356 SER A C 1
ATOM 2870 O O . SER A 1 356 ? 13.151 -4.634 3.944 1.00 96.69 356 SER A O 1
ATOM 2872 N N . ARG A 1 357 ? 14.703 -5.240 5.468 1.00 96.44 357 ARG A N 1
ATOM 2873 C CA . ARG A 1 357 ? 13.773 -5.658 6.521 1.00 96.44 357 ARG A CA 1
ATOM 2874 C C . ARG A 1 357 ? 14.107 -4.937 7.813 1.00 96.44 357 ARG A C 1
ATOM 2876 O O . ARG A 1 357 ? 15.260 -4.917 8.239 1.00 96.44 357 ARG A O 1
ATOM 2883 N N . VAL A 1 358 ? 13.089 -4.358 8.439 1.00 96.44 358 VAL A N 1
ATOM 2884 C CA . VAL A 1 358 ? 13.204 -3.679 9.729 1.00 96.44 358 VAL A CA 1
ATOM 2885 C C . VAL A 1 358 ? 12.170 -4.267 10.674 1.00 96.44 358 VAL A C 1
ATOM 2887 O O . VAL A 1 358 ? 10.969 -4.123 10.450 1.00 96.44 358 VAL A O 1
ATOM 2890 N N . THR A 1 359 ? 12.626 -4.906 11.750 1.00 96.31 359 THR A N 1
ATOM 2891 C CA . THR A 1 359 ? 11.734 -5.359 12.820 1.00 96.31 359 THR A CA 1
ATOM 2892 C C . THR A 1 359 ? 11.121 -4.153 13.530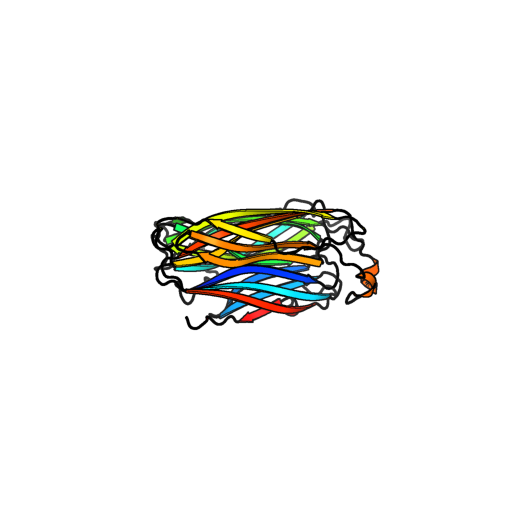 1.00 96.31 359 THR A C 1
ATOM 2894 O O . THR A 1 359 ? 11.830 -3.290 14.054 1.00 96.31 359 THR A O 1
ATOM 2897 N N . LEU A 1 360 ? 9.795 -4.108 13.567 1.00 95.31 360 LEU A N 1
ATOM 2898 C CA . LEU A 1 360 ? 9.018 -3.081 14.235 1.00 95.31 360 LEU A CA 1
ATOM 2899 C C . LEU A 1 360 ? 8.761 -3.484 15.686 1.00 95.31 360 LEU A C 1
ATOM 2901 O O . LEU A 1 360 ? 8.322 -4.596 15.973 1.00 95.31 360 LEU A O 1
ATOM 2905 N N . LYS A 1 361 ? 9.008 -2.556 16.610 1.00 93.81 361 LYS A N 1
ATOM 2906 C CA . LYS A 1 361 ? 8.650 -2.714 18.022 1.00 93.81 361 LYS A CA 1
ATOM 2907 C C . LYS A 1 361 ? 7.391 -1.908 18.292 1.00 93.81 361 LYS A C 1
ATOM 2909 O O . LYS A 1 361 ? 7.363 -0.719 17.974 1.00 93.81 361 LYS A O 1
ATOM 2914 N N . PHE A 1 362 ? 6.373 -2.548 18.864 1.00 91.00 362 PHE A N 1
ATOM 2915 C CA . PHE A 1 362 ? 5.203 -1.814 19.332 1.00 91.00 362 PHE A CA 1
ATOM 2916 C C . PHE A 1 362 ? 5.623 -0.795 20.395 1.00 91.00 362 PHE A C 1
ATOM 2918 O O . PHE A 1 362 ? 6.450 -1.125 21.248 1.00 91.00 362 PHE A O 1
ATOM 2925 N N . PRO A 1 363 ? 5.092 0.434 20.332 1.00 91.19 363 PRO A N 1
ATOM 2926 C CA . PRO A 1 363 ? 5.352 1.434 21.351 1.00 91.19 363 PRO A CA 1
ATOM 2927 C C . PRO A 1 363 ? 4.663 1.067 22.668 1.00 91.19 363 PRO A C 1
ATOM 2929 O O . PRO A 1 363 ? 3.592 0.452 22.675 1.00 91.19 363 PRO A O 1
ATOM 2932 N N . ASP A 1 364 ? 5.248 1.531 23.769 1.00 87.75 364 ASP A N 1
ATOM 2933 C CA . ASP A 1 364 ? 4.552 1.604 25.047 1.00 87.75 364 ASP A CA 1
ATOM 2934 C C . ASP A 1 364 ? 3.518 2.733 24.974 1.00 87.75 364 ASP A C 1
ATOM 2936 O O . ASP A 1 364 ? 3.809 3.848 24.535 1.00 87.75 364 ASP A O 1
ATOM 2940 N N . PHE A 1 365 ? 2.284 2.402 25.332 1.00 83.81 365 PHE A N 1
ATOM 2941 C CA . PHE A 1 365 ? 1.072 3.115 24.941 1.00 83.81 365 PHE A CA 1
ATOM 2942 C C . PHE A 1 365 ? 0.310 3.654 26.142 1.00 83.81 365 PHE A C 1
ATOM 2944 O O . PHE A 1 365 ? 0.129 2.878 27.109 1.00 83.81 365 PHE A O 1
#

Mean predicted aligned error: 6.96 Å

Sequence (365 aa):
MRITTNLIFLFCLLLQKFCSAQQDVHQAVIWRGFEHSWTYNHRINRLGNYIELNDNKIESCHASASGLGADSTFYSSHYTFIKSPTTGFYGGEVAIKLYGKEKQLLTKRIEVAVPAPEGMKNKEQYITMLNGFDLMAVERADKIQLLRITVEDAEYAPAINEIRFYLKVALVVNCQSLECSRFNQKTTYNLKVHYLIAAGDRSQLNATPKTLTKDYPWGRKDEFHHTAEKYYMLGRKGQDYQTAALGIKSMALTLNAAHWTVEYHNNVTPLIYNKETARLDFSLDLFFKEWQQGMKTQSARPGLSKFSSKKKGWCVLDTGIVLLEFKDAKILHQKHKGALYWEGLNATSSNPKAESRVTLKFPDF

Radius of gyration: 22.14 Å; Cα contacts (8 Å, |Δi|>4): 972; chains: 1; bounding box: 50×87×56 Å

Secondary structure (DSSP, 8-state):
-----------S----------S-TTEEEEEEEEEEEEEEEE-EEEEEEEEEEETTEEEEEEEEEESSS-EEEEEEEEEEEEE-SS-EEEEEEEEEEEEEETTS-EEEEEEEEEE--GGGTT-SEEEEEEEEEEEEESS--BEEEEEEEEEPPBEEETTTTEEEEEEEEEEEEE--STTS-SS--EEEEEEEEEEEEEEE-TTTEEEEEEEEEEEEEE-SSPPPP---EEEEEE--TTS---EEEEEEEEEEEEEEEEE-EEEEEEEEEEEEEETTTTEEEEEEEEEEES--TTHHHHSS-HHHHTT--PPPEEEEEEEEEEEEEESS-EEEEEEEEEEEEE--TT--TT-GGGEEEEEEPPPP-

Solvent-accessible surface area (backbone atoms only — not comparable to full-atom values): 19694 Å² total; per-residue (Å²): 135,82,89,86,80,88,88,92,80,85,93,83,84,90,82,89,71,80,78,72,75,78,91,49,44,39,44,50,70,39,27,20,40,33,40,39,36,42,55,48,63,30,27,51,12,19,47,28,46,31,51,46,80,53,97,92,36,43,29,46,39,39,35,46,26,46,31,65,54,44,41,45,37,40,37,35,47,32,35,31,44,37,39,21,93,76,38,16,41,50,71,52,74,48,81,42,82,48,68,50,50,47,73,41,82,43,73,50,78,42,82,45,75,43,79,50,52,81,78,44,56,94,44,78,40,38,46,35,26,38,12,33,35,38,40,30,25,74,84,63,43,29,15,52,24,30,43,35,44,36,43,42,61,36,48,77,42,78,94,77,45,28,37,35,32,44,42,39,40,38,41,23,38,32,69,90,53,90,90,45,58,92,87,60,54,69,43,44,33,42,34,37,40,22,32,37,35,44,20,22,38,73,88,44,34,46,77,39,76,49,76,49,76,48,71,54,74,45,52,70,85,58,77,89,84,86,75,67,42,81,50,76,46,71,54,70,72,96,52,79,38,68,35,73,51,65,36,29,26,27,44,34,43,40,40,81,52,63,40,42,44,22,32,48,30,48,32,55,45,81,70,50,74,41,49,93,70,22,34,38,35,30,38,41,35,75,45,77,33,52,66,64,89,62,36,51,77,69,21,86,46,35,79,70,34,66,80,65,75,68,63,66,50,39,41,41,37,38,40,28,35,31,42,38,35,21,40,72,42,50,77,48,81,50,70,52,73,53,72,45,64,29,78,22,74,70,60,60,49,85,41,70,63,26,51,46,78,42,80,58,76,86,75,92,126

Foldseek 3Di:
DDDDDDDDDDPPDDPPDDPPDAPDQQKDKFWFWKKKFKLFFFFPQKFKWFWDCDPNFTKTKTFGDGAFAWIKMKMKTWIKIKGDPFKTKDKDKDKDKFKDFAQDKTKDKDKDKDAADPSFPPFPFKAKFWRMKMKHWFFGGFFWAKWKWAWDTWDADNVVRIIITMIMIITHTFDPDPPDDPVDRMTIMIMMIMMMMMGHHCLFKDKDKDKDKDKDWDDQPDFDDDDWDKDKDATDAPHQFPDKDKHWRMKMKHKPDGATWRIFTFGKAWDDADRNRSMIMITTDGDTDRDDPCSCPRTPDNVVNVRDGDDIIMIMIMIMMMMMTGNGMDMDIDMDMDMAIHRRNSDGSPPCSSMDMDGDDRDDD

pLDDT: mean 88.43, std 16.0, range [34.03, 98.81]